Protein AF-A0AAW7L5K2-F1 (afdb_monomer_lite)

Structure (mmCIF, N/CA/C/O backbone):
data_AF-A0AAW7L5K2-F1
#
_entry.id   AF-A0AAW7L5K2-F1
#
loop_
_atom_site.group_PDB
_atom_site.id
_atom_site.type_symbol
_atom_site.label_atom_id
_atom_site.label_alt_id
_atom_site.label_comp_id
_atom_site.label_asym_id
_atom_site.label_entity_id
_atom_site.label_seq_id
_atom_site.pdbx_PDB_ins_code
_atom_site.Cartn_x
_atom_site.Cartn_y
_atom_site.Cartn_z
_atom_site.occupancy
_atom_site.B_iso_or_equiv
_atom_site.auth_seq_id
_atom_site.auth_comp_id
_atom_site.auth_asym_id
_atom_site.auth_atom_id
_atom_site.pdbx_PDB_model_num
ATOM 1 N N . MET A 1 1 ? -71.282 -7.567 56.983 1.00 33.12 1 MET A N 1
ATOM 2 C CA . MET A 1 1 ? -70.570 -8.852 57.091 1.00 33.12 1 MET A CA 1
ATOM 3 C C . MET A 1 1 ? -69.464 -8.834 56.055 1.00 33.12 1 MET A C 1
ATOM 5 O O . MET A 1 1 ? -69.764 -8.754 54.875 1.00 33.12 1 MET A O 1
ATOM 9 N N . GLU A 1 2 ? -68.237 -8.793 56.574 1.00 33.94 2 GLU A N 1
ATOM 10 C CA . GLU A 1 2 ? -66.941 -9.062 55.934 1.00 33.94 2 GLU A CA 1
ATOM 11 C C . GLU A 1 2 ? -66.453 -8.139 54.804 1.00 33.94 2 GLU A C 1
ATOM 13 O O . GLU A 1 2 ? -66.574 -8.416 53.615 1.00 33.94 2 GLU A O 1
ATOM 18 N N . GLU A 1 3 ? -65.756 -7.075 55.227 1.00 38.34 3 GLU A N 1
ATOM 19 C CA . GLU A 1 3 ? -64.634 -6.497 54.485 1.00 38.34 3 GLU A CA 1
ATOM 20 C C . GLU A 1 3 ? -63.611 -7.598 54.170 1.00 38.34 3 GLU A C 1
ATOM 22 O O . GLU A 1 3 ? -62.898 -8.091 55.050 1.00 38.34 3 GLU A O 1
ATOM 27 N N . GLN A 1 4 ? -63.499 -7.970 52.896 1.00 35.69 4 GLN A N 1
ATOM 28 C CA . GLN A 1 4 ? -62.343 -8.712 52.407 1.00 35.69 4 GLN A CA 1
ATOM 29 C C . GLN A 1 4 ? -61.108 -7.807 52.482 1.00 35.69 4 GLN A C 1
ATOM 31 O O . GLN A 1 4 ? -60.795 -7.037 51.576 1.00 35.69 4 GLN A O 1
ATOM 36 N N . SER A 1 5 ? -60.414 -7.912 53.613 1.00 40.47 5 SER A N 1
ATOM 37 C CA . SER A 1 5 ? -59.051 -7.441 53.842 1.00 40.47 5 SER A CA 1
ATOM 38 C C . SER A 1 5 ? -58.168 -7.721 52.620 1.00 40.47 5 SER A C 1
ATOM 40 O O . SER A 1 5 ? -57.864 -8.868 52.284 1.00 40.47 5 SER A O 1
ATOM 42 N N . ASN A 1 6 ? -57.771 -6.647 51.936 1.00 45.56 6 ASN A N 1
ATOM 43 C CA . ASN A 1 6 ? -56.903 -6.667 50.766 1.00 45.56 6 ASN A CA 1
ATOM 44 C C . ASN A 1 6 ? -55.476 -7.057 51.210 1.00 45.56 6 ASN A C 1
ATOM 46 O O . ASN A 1 6 ? -54.642 -6.203 51.517 1.00 45.56 6 ASN A O 1
ATOM 50 N N . LYS A 1 7 ? -55.221 -8.370 51.307 1.00 50.09 7 LYS A N 1
ATOM 51 C CA . LYS A 1 7 ? -54.027 -9.011 51.901 1.00 50.09 7 LYS A CA 1
ATOM 52 C C . LYS A 1 7 ? -52.672 -8.655 51.260 1.00 50.09 7 LYS A C 1
ATOM 54 O O . LYS A 1 7 ? -51.654 -9.144 51.734 1.00 50.09 7 LYS A O 1
ATOM 59 N N . ASN A 1 8 ? -52.625 -7.797 50.239 1.00 64.06 8 ASN A N 1
ATOM 60 C CA . ASN A 1 8 ? -51.424 -7.545 49.437 1.00 64.06 8 ASN A CA 1
ATOM 61 C C . ASN A 1 8 ? -50.894 -6.102 49.455 1.00 64.06 8 ASN A C 1
ATOM 63 O O . ASN A 1 8 ? -50.038 -5.780 48.631 1.00 64.06 8 ASN A O 1
ATOM 67 N N . LYS A 1 9 ? -51.337 -5.222 50.362 1.00 75.88 9 LYS A N 1
ATOM 68 C CA . LYS A 1 9 ? -50.684 -3.909 50.533 1.00 75.88 9 LYS A CA 1
ATOM 69 C C . LYS A 1 9 ? -49.391 -4.050 51.352 1.00 75.88 9 LYS A C 1
ATOM 71 O O . LYS A 1 9 ? -49.456 -4.626 52.439 1.00 75.88 9 LYS A O 1
ATOM 76 N N . PRO A 1 10 ? -48.242 -3.541 50.867 1.00 82.31 10 PRO A N 1
ATOM 77 C CA . PRO A 1 10 ? -47.004 -3.552 51.641 1.00 82.31 10 PRO A CA 1
ATOM 78 C C . PRO A 1 10 ? -47.186 -2.730 52.922 1.00 82.31 10 PRO A C 1
ATOM 80 O O . PRO A 1 10 ? -47.739 -1.622 52.900 1.00 82.31 10 PRO A O 1
ATOM 83 N N . LYS A 1 11 ? -46.763 -3.295 54.053 1.00 83.25 11 LYS A N 1
ATOM 84 C CA . LYS A 1 11 ? -46.997 -2.736 55.391 1.00 83.25 11 LYS A CA 1
ATOM 85 C C . LYS A 1 11 ? -45.809 -1.906 55.864 1.00 83.25 11 LYS A C 1
ATOM 87 O O . LYS A 1 11 ? -46.018 -0.864 56.486 1.00 83.25 11 LYS A O 1
ATOM 92 N N . THR A 1 12 ? -44.591 -2.302 55.500 1.00 89.38 12 THR A N 1
ATOM 93 C CA . THR A 1 12 ? -43.345 -1.614 55.880 1.00 89.38 12 THR A CA 1
ATOM 94 C C . THR A 1 12 ? -42.764 -0.794 54.723 1.00 89.38 12 THR A C 1
ATOM 96 O O . THR A 1 12 ? -43.094 -1.018 53.558 1.00 89.38 12 THR A O 1
ATOM 99 N N . ASN A 1 13 ? -41.906 0.186 55.028 1.00 88.19 13 ASN A N 1
ATOM 100 C CA . ASN A 1 13 ? -41.204 0.960 53.994 1.00 88.19 13 ASN A CA 1
ATOM 101 C C . ASN A 1 13 ? -40.238 0.086 53.183 1.00 88.19 13 ASN A C 1
ATOM 103 O O . ASN A 1 13 ? -40.085 0.270 51.982 1.00 88.19 13 ASN A O 1
ATOM 107 N N . GLU A 1 14 ? -39.674 -0.925 53.822 1.00 89.81 14 GLU A N 1
ATOM 108 C CA . GLU A 1 14 ? -38.756 -1.900 53.249 1.00 89.81 14 GLU A CA 1
ATOM 109 C C . GLU A 1 14 ? -39.475 -2.762 52.214 1.00 89.81 14 GLU A C 1
ATOM 111 O O . GLU A 1 14 ? -38.974 -2.941 51.107 1.00 89.81 14 GLU A O 1
ATOM 116 N N . GLU A 1 15 ? -40.687 -3.226 52.534 1.00 91.44 15 GLU A N 1
ATOM 117 C CA . GLU A 1 15 ? -41.544 -3.944 51.590 1.00 91.44 15 GLU A CA 1
ATOM 118 C C . GLU A 1 15 ? -41.969 -3.058 50.414 1.00 91.44 15 GLU A C 1
ATOM 120 O O . GLU A 1 15 ? -42.000 -3.527 49.276 1.00 91.44 15 GLU A O 1
ATOM 125 N N . ARG A 1 16 ? -42.288 -1.780 50.665 1.00 93.19 16 ARG A N 1
ATOM 126 C CA . ARG A 1 16 ? -42.645 -0.813 49.611 1.00 93.19 16 ARG A CA 1
ATOM 127 C C . ARG A 1 16 ? -41.481 -0.589 48.652 1.00 93.19 16 ARG A C 1
ATOM 129 O O . ARG A 1 16 ? -41.660 -0.734 47.447 1.00 93.19 16 ARG A O 1
ATOM 136 N N . LEU A 1 17 ? -40.297 -0.284 49.184 1.00 92.31 17 LEU A N 1
ATOM 137 C CA . LEU A 1 17 ? -39.081 -0.076 48.401 1.00 92.31 17 LEU A CA 1
ATOM 138 C C . LEU A 1 17 ? -38.718 -1.330 47.604 1.00 92.31 17 LEU A C 1
ATOM 140 O O . LEU A 1 17 ? -38.519 -1.235 46.401 1.00 92.31 17 LEU A O 1
ATOM 144 N N . LEU A 1 18 ? -38.717 -2.515 48.223 1.00 93.75 18 LEU A N 1
ATOM 145 C CA . LEU A 1 18 ? -38.399 -3.763 47.521 1.00 93.75 18 LEU A CA 1
ATOM 146 C C . LEU A 1 18 ? -39.356 -4.037 46.349 1.00 93.75 18 LEU A C 1
ATOM 148 O O . LEU A 1 18 ? -38.925 -4.459 45.274 1.00 93.75 18 LEU A O 1
ATOM 152 N N . ARG A 1 19 ? -40.656 -3.777 46.529 1.00 93.88 19 ARG A N 1
ATOM 153 C CA . ARG A 1 19 ? -41.643 -3.933 45.450 1.00 93.88 19 ARG A CA 1
ATOM 154 C C . ARG A 1 19 ? -41.453 -2.912 44.339 1.00 93.88 19 ARG A C 1
ATOM 156 O O . ARG A 1 19 ? -41.516 -3.294 43.175 1.00 93.88 19 ARG A O 1
ATOM 163 N N . LEU A 1 20 ? -41.194 -1.653 44.686 1.00 95.81 20 LEU A N 1
ATOM 164 C CA . LEU A 1 20 ? -40.882 -0.605 43.714 1.00 95.81 20 LEU A CA 1
ATOM 165 C C . LEU A 1 20 ? -39.664 -0.983 42.861 1.00 95.81 20 LEU A C 1
ATOM 167 O O . LEU A 1 20 ? -39.728 -0.869 41.642 1.00 95.81 20 LEU A O 1
ATOM 171 N N . GLU A 1 21 ? -38.599 -1.500 43.477 1.00 95.31 21 GLU A N 1
ATOM 172 C CA . GLU A 1 21 ? -37.393 -1.972 42.778 1.00 95.31 21 GLU A CA 1
ATOM 173 C C . GLU A 1 21 ? -37.686 -3.139 41.837 1.00 95.31 21 GLU A C 1
ATOM 175 O O . GLU A 1 21 ? -37.259 -3.136 40.684 1.00 95.31 21 GLU A O 1
ATOM 180 N N . THR A 1 22 ? -38.441 -4.126 42.323 1.00 95.00 22 THR A N 1
ATOM 181 C CA . THR A 1 22 ? -38.781 -5.330 41.553 1.00 95.00 22 THR A CA 1
ATOM 182 C C . THR A 1 22 ? -39.596 -4.959 40.317 1.00 95.00 22 THR A C 1
ATOM 184 O O . THR A 1 22 ? -39.225 -5.294 39.193 1.00 95.00 22 THR A O 1
ATOM 187 N N . VAL A 1 23 ? -40.664 -4.180 40.512 1.00 96.25 23 VAL A N 1
ATOM 188 C CA . VAL A 1 23 ? -41.523 -3.715 39.419 1.00 96.25 23 VAL A CA 1
ATOM 189 C C . VAL A 1 23 ? -40.747 -2.815 38.464 1.00 96.25 23 VAL A C 1
ATOM 191 O O . VAL A 1 23 ? -40.898 -2.937 37.250 1.00 96.25 23 VAL A O 1
ATOM 194 N N . PHE A 1 24 ? -39.897 -1.921 38.974 1.00 96.94 24 PHE A N 1
ATOM 195 C CA . PHE A 1 24 ? -39.079 -1.066 38.121 1.00 96.94 24 PHE A CA 1
ATOM 196 C C . PHE A 1 24 ? -38.135 -1.881 37.234 1.00 96.94 24 PHE A C 1
ATOM 198 O O . PHE A 1 24 ? -38.048 -1.598 36.038 1.00 96.94 24 PHE A O 1
ATOM 205 N N . ALA A 1 25 ? -37.475 -2.907 37.775 1.00 94.62 25 ALA A N 1
ATOM 206 C CA . ALA A 1 25 ? -36.604 -3.783 36.999 1.00 94.62 25 ALA A CA 1
ATOM 207 C C . ALA A 1 25 ? -37.378 -4.495 35.876 1.00 94.62 25 ALA A C 1
ATOM 209 O O . ALA A 1 25 ? -36.979 -4.429 34.712 1.00 94.62 25 ALA A O 1
ATOM 210 N N . GLU A 1 26 ? -38.523 -5.101 36.196 1.00 95.12 26 GLU A N 1
ATOM 211 C CA . GLU A 1 26 ? -39.373 -5.793 35.219 1.00 95.12 26 GLU A CA 1
ATOM 212 C C . GLU A 1 26 ? -39.884 -4.847 34.124 1.00 95.12 26 GLU A C 1
ATOM 214 O O . GLU A 1 26 ? -39.733 -5.119 32.929 1.00 95.12 26 GLU A O 1
ATOM 219 N N . GLN A 1 27 ? -40.446 -3.699 34.514 1.00 95.69 27 GLN A N 1
ATOM 220 C CA . GLN A 1 27 ? -40.989 -2.729 33.563 1.00 95.69 27 GLN A CA 1
ATOM 221 C C . GLN A 1 27 ? -39.896 -2.081 32.710 1.00 95.69 27 GLN A C 1
ATOM 223 O O . GLN A 1 27 ? -40.146 -1.777 31.543 1.00 95.69 27 GLN A O 1
ATOM 228 N N . SER A 1 28 ? -38.677 -1.920 33.233 1.00 93.69 28 SER A N 1
ATOM 229 C CA . SER A 1 28 ? -37.536 -1.426 32.453 1.00 93.69 28 SER A CA 1
ATOM 230 C C . SER A 1 28 ? -37.174 -2.386 31.321 1.00 93.69 28 SER A C 1
ATOM 232 O O . SER A 1 28 ? -36.991 -1.948 30.185 1.00 93.69 28 SER A O 1
ATOM 234 N N . VAL A 1 29 ? -37.148 -3.698 31.587 1.00 92.12 29 VAL A N 1
ATOM 235 C CA . VAL A 1 29 ? -36.902 -4.715 30.549 1.00 92.12 29 VAL A CA 1
ATOM 236 C C . VAL A 1 29 ? -38.001 -4.688 29.487 1.00 92.12 29 VAL A C 1
ATOM 238 O O . VAL A 1 29 ? -37.712 -4.668 28.289 1.00 92.12 29 VAL A O 1
ATOM 241 N N . ILE A 1 30 ? -39.268 -4.626 29.905 1.00 92.50 30 ILE A N 1
ATOM 242 C CA . ILE A 1 30 ? -40.405 -4.563 28.977 1.00 92.50 30 ILE A CA 1
ATOM 243 C C . ILE A 1 30 ? -40.339 -3.285 28.128 1.00 92.50 30 ILE A C 1
ATOM 245 O O . ILE A 1 30 ? -40.568 -3.333 26.916 1.00 92.50 30 ILE A O 1
ATOM 249 N N . ALA A 1 31 ? -39.996 -2.145 28.728 1.00 92.12 31 ALA A N 1
ATOM 250 C CA . ALA A 1 31 ? -39.887 -0.871 28.025 1.00 92.12 31 ALA A CA 1
ATOM 251 C C . ALA A 1 31 ? -38.768 -0.883 26.973 1.00 92.12 31 ALA A C 1
ATOM 253 O O . ALA A 1 31 ? -38.975 -0.391 25.861 1.00 92.12 31 ALA A O 1
ATOM 254 N N . ILE A 1 32 ? -37.617 -1.485 27.294 1.00 89.94 32 ILE A N 1
ATOM 255 C CA . ILE A 1 32 ? -36.501 -1.684 26.357 1.00 89.94 32 ILE A CA 1
ATOM 256 C C . ILE A 1 32 ? -36.937 -2.570 25.189 1.00 89.94 32 ILE A C 1
ATOM 258 O O . ILE A 1 32 ? -36.828 -2.151 24.037 1.00 89.94 32 ILE A O 1
ATOM 262 N N . ASN A 1 33 ? -37.514 -3.740 25.470 1.00 89.44 33 ASN A N 1
ATOM 263 C CA . ASN A 1 33 ? -37.909 -4.699 24.434 1.00 89.44 33 ASN A CA 1
ATOM 264 C C . ASN A 1 33 ? -39.023 -4.170 23.520 1.00 89.44 33 ASN A C 1
ATOM 266 O O . ASN A 1 33 ? -39.037 -4.446 22.324 1.00 89.44 33 ASN A O 1
ATOM 270 N N . SER A 1 34 ? -39.955 -3.389 24.068 1.00 89.56 34 SER A N 1
ATOM 271 C CA . SER A 1 34 ? -41.059 -2.788 23.307 1.00 89.56 34 SER A CA 1
ATOM 272 C C . SER A 1 34 ? -40.719 -1.423 22.694 1.00 89.56 34 SER A C 1
ATOM 274 O O . SER A 1 34 ? -41.559 -0.827 22.015 1.00 89.56 34 SER A O 1
ATOM 276 N N . ASN A 1 35 ? -39.514 -0.896 22.947 1.00 88.50 35 ASN A N 1
ATOM 277 C CA . ASN A 1 35 ? -39.089 0.458 22.586 1.00 88.50 35 ASN A CA 1
ATOM 278 C C . ASN A 1 35 ? -40.130 1.547 22.960 1.00 88.50 35 ASN A C 1
ATOM 280 O O . ASN A 1 35 ? -40.355 2.533 22.233 1.00 88.50 35 ASN A O 1
ATOM 284 N N . LYS A 1 36 ? -40.808 1.364 24.101 1.00 90.81 36 LYS A N 1
ATOM 285 C CA . LYS A 1 36 ? -41.918 2.205 24.560 1.00 90.81 36 LYS A CA 1
ATOM 286 C C . LYS A 1 36 ? -41.899 2.351 26.077 1.00 90.81 36 LYS A C 1
ATOM 288 O O . LYS A 1 36 ? -41.919 1.377 26.809 1.00 90.81 36 LYS A O 1
ATOM 293 N N . ILE A 1 37 ? -41.954 3.597 26.541 1.0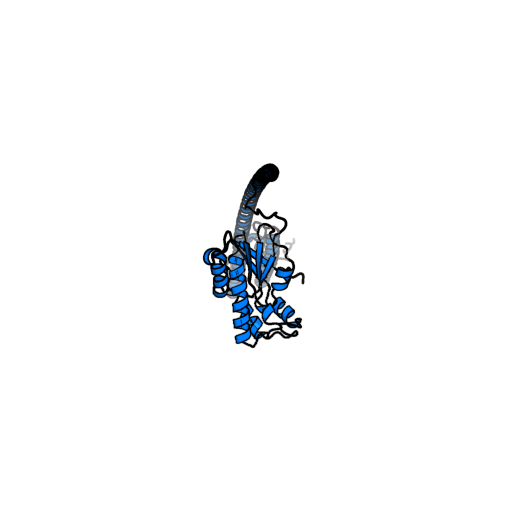0 90.06 37 ILE A N 1
ATOM 294 C CA . ILE A 1 37 ? -41.925 3.907 27.976 1.00 90.06 37 ILE A CA 1
ATOM 295 C C . ILE A 1 37 ? -43.293 4.312 28.530 1.00 90.06 37 ILE A C 1
ATOM 297 O O . ILE A 1 37 ? -43.668 3.954 29.645 1.00 90.06 37 ILE A O 1
ATOM 301 N N . ARG A 1 38 ? -44.082 5.038 27.727 1.00 89.56 38 ARG A N 1
ATOM 302 C CA . ARG A 1 38 ? -45.385 5.564 28.137 1.00 89.56 38 ARG A CA 1
ATOM 303 C C . ARG A 1 38 ? -46.372 4.416 28.343 1.00 89.56 38 ARG A C 1
ATOM 305 O O . ARG A 1 38 ? -46.672 3.690 27.396 1.00 89.56 38 ARG A O 1
ATOM 312 N N . GLY A 1 39 ? -46.898 4.311 29.563 1.00 88.56 39 GLY A N 1
ATOM 313 C CA . GLY A 1 39 ? -47.820 3.247 29.965 1.00 88.56 39 GLY A CA 1
ATOM 314 C C . GLY A 1 39 ? -47.143 1.928 30.348 1.00 88.56 39 GLY A C 1
ATOM 315 O O . GLY A 1 39 ? -47.854 0.951 30.521 1.00 88.56 39 GLY A O 1
ATOM 316 N N . ILE A 1 40 ? -45.806 1.896 30.449 1.00 90.69 40 ILE A N 1
ATOM 317 C CA . ILE A 1 40 ? -45.034 0.695 30.812 1.00 90.69 40 ILE A CA 1
ATOM 318 C C . ILE A 1 40 ? -44.135 1.009 32.015 1.00 90.69 40 ILE A C 1
ATOM 320 O O . ILE A 1 40 ? -44.396 0.555 33.119 1.00 90.69 40 ILE A O 1
ATOM 324 N N . ALA A 1 41 ? -43.141 1.883 31.845 1.00 91.75 41 ALA A N 1
ATOM 325 C CA . ALA A 1 41 ? -42.151 2.194 32.883 1.00 91.75 41 ALA A CA 1
ATOM 326 C C . ALA A 1 41 ? -42.223 3.657 33.357 1.00 91.75 41 ALA A C 1
ATOM 328 O O . ALA A 1 41 ? -41.208 4.303 33.594 1.00 91.75 41 ALA A O 1
ATOM 329 N N . THR A 1 42 ? -43.430 4.224 33.468 1.00 93.31 42 THR A N 1
ATOM 330 C CA . THR A 1 42 ? -43.604 5.551 34.083 1.00 93.31 42 THR A CA 1
ATOM 331 C C . THR A 1 42 ? -43.736 5.423 35.597 1.00 93.31 42 THR A C 1
ATOM 333 O O . THR A 1 42 ? -44.252 4.422 36.086 1.00 93.31 42 THR A O 1
ATOM 336 N N . MET A 1 43 ? -43.344 6.465 36.343 1.00 94.31 43 MET A N 1
ATOM 337 C CA . MET A 1 43 ? -43.415 6.468 37.813 1.00 94.31 43 MET A CA 1
ATOM 338 C C . MET A 1 43 ? -44.791 6.035 38.335 1.00 94.31 43 MET A C 1
ATOM 340 O O . MET A 1 43 ? -44.886 5.185 39.215 1.00 94.31 43 MET A O 1
ATOM 344 N N . LYS A 1 44 ? -45.859 6.564 37.726 1.00 93.06 44 LYS A N 1
ATOM 345 C CA . LYS A 1 44 ? -47.240 6.203 38.056 1.00 93.06 44 LYS A CA 1
ATOM 346 C C . LYS A 1 44 ? -47.514 4.707 37.868 1.00 93.06 44 LYS A C 1
ATOM 348 O O . LYS A 1 44 ? -48.005 4.074 38.786 1.00 93.06 44 LYS A O 1
ATOM 353 N N . VAL A 1 45 ? -47.153 4.141 36.715 1.00 93.56 45 VAL A N 1
ATOM 354 C CA . VAL A 1 45 ? -47.392 2.716 36.422 1.00 93.56 45 VAL A CA 1
ATOM 355 C C . VAL A 1 45 ? -46.592 1.821 37.366 1.00 93.56 45 VAL A C 1
ATOM 357 O O . VAL A 1 45 ? -47.115 0.823 37.850 1.00 93.56 45 VAL A O 1
ATOM 360 N N . ILE A 1 46 ? -45.353 2.202 37.681 1.00 95.50 46 ILE A N 1
ATOM 361 C CA . ILE A 1 46 ? -44.510 1.462 38.624 1.00 95.50 46 ILE A CA 1
ATOM 362 C C . ILE A 1 46 ? -45.122 1.481 40.033 1.00 95.50 46 ILE A C 1
ATOM 364 O O . ILE A 1 46 ? -45.206 0.438 40.676 1.00 95.50 46 ILE A O 1
ATOM 368 N N . CYS A 1 47 ? -45.598 2.639 40.497 1.00 93.69 47 CYS A N 1
ATOM 369 C CA . CYS A 1 47 ? -46.265 2.777 41.795 1.00 93.69 47 CYS A CA 1
ATOM 370 C C . CYS A 1 47 ? -47.589 1.993 41.854 1.00 93.69 47 CYS A C 1
ATOM 372 O O . CYS A 1 47 ? -47.827 1.269 42.822 1.00 93.69 47 CYS A O 1
ATOM 374 N N . ASP A 1 48 ? -48.402 2.067 40.794 1.00 94.00 48 ASP A N 1
ATOM 375 C CA . ASP A 1 48 ? -49.676 1.349 40.678 1.00 94.00 48 ASP A CA 1
ATOM 376 C C . ASP A 1 48 ? -49.458 -0.176 40.742 1.00 94.00 48 ASP A C 1
ATOM 378 O O . ASP A 1 48 ? -50.116 -0.870 41.519 1.00 94.00 48 ASP A O 1
ATOM 382 N N . LEU A 1 49 ? -48.487 -0.702 39.984 1.00 93.44 49 LEU A N 1
ATOM 383 C CA . LEU A 1 49 ? -48.143 -2.131 39.965 1.00 93.44 49 LEU A CA 1
ATOM 384 C C . LEU A 1 49 ? -47.488 -2.604 41.272 1.00 93.44 49 LEU A C 1
ATOM 386 O O . LEU A 1 49 ? -47.749 -3.718 41.726 1.00 93.44 49 LEU A O 1
ATOM 390 N N . ALA A 1 50 ? -46.673 -1.760 41.910 1.00 92.94 50 ALA A N 1
ATOM 391 C CA . ALA A 1 50 ? -46.087 -2.052 43.218 1.00 92.94 50 ALA A CA 1
ATOM 392 C C . ALA A 1 50 ? -47.108 -1.943 44.368 1.00 92.94 50 ALA A C 1
ATOM 394 O O . ALA A 1 50 ? -46.824 -2.389 45.487 1.00 92.94 50 ALA A O 1
ATOM 395 N N . ASN A 1 51 ? -48.296 -1.383 44.096 1.00 93.38 51 ASN A N 1
ATOM 396 C CA . ASN A 1 51 ? -49.328 -1.050 45.076 1.00 93.38 51 ASN A CA 1
ATOM 397 C C . ASN A 1 51 ? -48.784 -0.116 46.179 1.00 93.38 51 ASN A C 1
ATOM 399 O O . ASN A 1 51 ? -49.017 -0.331 47.373 1.00 93.38 51 ASN A O 1
ATOM 403 N N . VAL A 1 52 ? -48.011 0.894 45.765 1.00 92.19 52 VAL A N 1
ATOM 404 C CA . VAL A 1 52 ? -47.404 1.922 46.623 1.00 92.19 52 VAL A CA 1
ATOM 405 C C . VAL A 1 52 ? -47.909 3.292 46.187 1.00 92.19 52 VAL A C 1
ATOM 407 O O . VAL A 1 52 ? -47.928 3.600 45.002 1.00 92.19 52 VAL A O 1
ATOM 410 N N . ASP A 1 53 ? -48.313 4.127 47.142 1.00 90.62 53 ASP A N 1
ATOM 411 C CA . ASP A 1 53 ? -48.766 5.486 46.846 1.00 90.62 53 ASP A CA 1
ATOM 412 C C . ASP A 1 53 ? -47.600 6.354 46.340 1.00 90.62 53 ASP A C 1
ATOM 414 O O . ASP A 1 53 ? -46.513 6.365 46.926 1.00 90.62 53 ASP A O 1
ATOM 418 N N . THR A 1 54 ? -47.825 7.113 45.268 1.00 90.94 54 THR A N 1
ATOM 419 C CA . THR A 1 54 ? -46.815 7.998 44.670 1.00 90.94 54 THR A CA 1
ATOM 420 C C . THR A 1 54 ? -46.266 9.029 45.658 1.00 90.94 54 THR A C 1
ATOM 422 O O . THR A 1 54 ? -45.115 9.442 45.538 1.00 90.94 54 THR A O 1
ATOM 425 N N . ASN A 1 55 ? -47.049 9.413 46.669 1.00 90.56 55 ASN A N 1
ATOM 426 C CA . ASN A 1 55 ? -46.660 10.375 47.696 1.00 90.56 55 ASN A CA 1
ATOM 427 C C . ASN A 1 55 ? -45.435 9.929 48.512 1.00 90.56 55 ASN A C 1
ATOM 429 O O . ASN A 1 55 ? -44.703 10.788 49.002 1.00 90.56 55 ASN A O 1
ATOM 433 N N . TYR A 1 56 ? -45.159 8.621 48.614 1.00 88.75 56 TYR A N 1
ATOM 434 C CA . TYR A 1 56 ? -43.915 8.125 49.218 1.00 88.75 56 TYR A CA 1
ATOM 435 C C . TYR A 1 56 ? -42.693 8.517 48.383 1.00 88.75 56 TYR A C 1
ATOM 437 O O . TYR A 1 56 ? -41.698 9.006 48.911 1.00 88.75 56 TYR A O 1
ATOM 445 N N . VAL A 1 57 ? -42.780 8.329 47.065 1.00 90.12 57 VAL A N 1
ATOM 446 C CA . VAL A 1 57 ? -41.664 8.540 46.135 1.00 90.12 57 VAL A CA 1
ATOM 447 C C . VAL A 1 57 ? -41.422 10.030 45.873 1.00 90.12 57 VAL A C 1
ATOM 449 O O . VAL A 1 57 ? -40.279 10.448 45.717 1.00 90.12 57 VAL A O 1
ATOM 452 N N . TYR A 1 58 ? -42.482 10.842 45.889 1.00 90.06 58 TYR A N 1
ATOM 453 C CA . TYR A 1 58 ? -42.392 12.303 45.769 1.00 90.06 58 TYR A CA 1
ATOM 454 C C . TYR A 1 58 ? -42.092 13.024 47.096 1.00 90.06 58 TYR A C 1
ATOM 456 O O . TYR A 1 58 ? -41.973 14.247 47.111 1.00 90.06 58 TYR A O 1
ATOM 464 N N . GLY A 1 59 ? -41.939 12.291 48.206 1.00 87.00 59 GLY A N 1
ATOM 465 C CA . GLY A 1 59 ? -41.558 12.867 49.501 1.00 87.00 59 GLY A CA 1
ATOM 466 C C . GLY A 1 59 ? -42.663 13.675 50.189 1.00 87.00 59 GLY A C 1
ATOM 467 O O . GLY A 1 59 ? -42.370 14.543 51.003 1.00 87.00 59 GLY A O 1
ATOM 468 N N . HIS A 1 60 ? -43.930 13.405 49.873 1.00 89.12 60 HIS A N 1
ATOM 469 C CA . HIS A 1 60 ? -45.087 14.029 50.525 1.00 89.12 60 HIS A CA 1
ATOM 470 C C . HIS A 1 60 ? -45.504 13.317 51.823 1.00 89.12 60 HIS A C 1
ATOM 472 O O . HIS A 1 60 ? -46.364 13.817 52.543 1.00 89.12 60 HIS A O 1
ATOM 478 N N . ILE A 1 61 ? -44.911 12.157 52.123 1.00 86.44 61 ILE A N 1
ATOM 479 C CA . ILE A 1 61 ? -45.149 11.397 53.355 1.00 86.44 61 ILE A CA 1
ATOM 480 C C . ILE A 1 61 ? -43.918 11.498 54.253 1.00 86.44 61 ILE A C 1
ATOM 482 O O . ILE A 1 61 ? -42.813 11.141 53.839 1.00 86.44 61 ILE A O 1
ATOM 486 N N . GLU A 1 62 ? -44.119 11.935 55.496 1.00 83.62 62 GLU A N 1
ATOM 487 C CA . GLU A 1 62 ? -43.059 11.983 56.503 1.00 83.62 62 GLU A CA 1
ATOM 488 C C . GLU A 1 62 ? -42.515 10.578 56.790 1.00 83.62 62 GLU A C 1
ATOM 490 O O . GLU A 1 62 ? -43.246 9.657 57.159 1.00 83.62 62 GLU A O 1
ATOM 495 N N . CYS A 1 63 ? -41.208 10.413 56.600 1.00 84.50 63 CYS A N 1
ATOM 496 C CA . CYS A 1 63 ? -40.469 9.182 56.853 1.00 84.50 63 CYS A CA 1
ATOM 497 C C . CYS A 1 63 ? -39.141 9.523 57.548 1.00 84.50 63 CYS A C 1
ATOM 499 O O . CYS A 1 63 ? -38.649 10.646 57.399 1.00 84.50 63 CYS A O 1
ATOM 501 N N . PRO A 1 64 ? -38.518 8.561 58.252 1.00 90.31 64 PRO A N 1
ATOM 502 C CA . PRO A 1 64 ? -37.148 8.706 58.734 1.00 90.31 64 PRO A CA 1
ATOM 503 C C . PRO A 1 64 ? -36.182 9.150 57.613 1.00 90.31 64 PRO A C 1
ATOM 505 O O . PRO A 1 64 ? -36.366 8.732 56.462 1.00 90.31 64 PRO A O 1
ATOM 508 N N . PRO A 1 65 ? -35.165 9.987 57.905 1.00 89.06 65 PRO A N 1
ATOM 509 C CA . PRO A 1 65 ? -34.297 10.579 56.879 1.00 89.06 65 PRO A CA 1
ATOM 510 C C . PRO A 1 65 ? -33.593 9.563 55.968 1.00 89.06 65 PRO A C 1
ATOM 512 O O . PRO A 1 65 ? -33.421 9.809 54.774 1.00 89.06 65 PRO A O 1
ATOM 515 N N . ASP A 1 66 ? -33.215 8.410 56.513 1.00 90.56 66 ASP A N 1
ATOM 516 C CA . ASP A 1 66 ? -32.588 7.297 55.796 1.00 90.56 66 ASP A CA 1
ATOM 517 C C . ASP A 1 66 ? -33.550 6.639 54.792 1.00 90.56 66 ASP A C 1
ATOM 519 O O . ASP A 1 66 ? -33.182 6.362 53.649 1.00 90.56 66 ASP A O 1
ATOM 523 N N . ILE A 1 67 ? -34.812 6.458 55.182 1.00 89.50 67 ILE A N 1
ATOM 524 C CA . ILE A 1 67 ? -35.865 5.912 54.322 1.00 89.50 67 ILE A CA 1
ATOM 525 C C . ILE A 1 67 ? -36.262 6.913 53.234 1.00 89.50 67 ILE A C 1
ATOM 527 O O . ILE A 1 67 ? -36.393 6.541 52.065 1.00 89.50 67 ILE A O 1
ATOM 531 N N . ALA A 1 68 ? -36.401 8.192 53.589 1.00 89.19 68 ALA A N 1
ATOM 532 C CA . ALA A 1 68 ? -36.688 9.259 52.633 1.00 89.19 68 ALA A CA 1
ATOM 533 C C . ALA A 1 68 ? -35.588 9.369 51.560 1.00 89.19 68 ALA A C 1
ATOM 535 O O . ALA A 1 68 ? -35.886 9.495 50.370 1.00 89.19 68 ALA A O 1
ATOM 536 N N . ALA A 1 69 ? -34.316 9.233 51.954 1.00 91.50 69 ALA A N 1
ATOM 537 C CA . ALA A 1 69 ? -33.190 9.208 51.022 1.00 91.50 69 ALA A CA 1
ATOM 538 C C . ALA A 1 69 ? -33.271 8.032 50.031 1.00 91.50 69 ALA A C 1
ATOM 540 O O . ALA A 1 69 ? -32.958 8.199 48.851 1.00 91.50 69 ALA A O 1
ATOM 541 N N . ARG A 1 70 ? -33.742 6.858 50.472 1.00 93.81 70 ARG A N 1
ATOM 542 C CA . ARG A 1 70 ? -33.916 5.681 49.602 1.00 93.81 70 ARG A CA 1
ATOM 543 C C . ARG A 1 70 ? -35.051 5.857 48.595 1.00 93.81 70 ARG A C 1
ATOM 545 O O . ARG A 1 70 ? -34.858 5.536 47.425 1.00 93.81 70 ARG A O 1
ATOM 552 N N . TYR A 1 71 ? -36.189 6.423 49.000 1.00 94.50 71 TYR A N 1
ATOM 553 C CA . TYR A 1 71 ? -37.266 6.762 48.059 1.00 94.50 71 TYR A CA 1
ATOM 554 C C . TYR A 1 71 ? -36.829 7.811 47.036 1.00 94.50 71 TYR A C 1
ATOM 556 O O . TYR A 1 71 ? -37.119 7.662 45.850 1.00 94.50 71 TYR A O 1
ATOM 564 N N . LYS A 1 72 ? -36.066 8.822 47.467 1.00 92.69 72 LYS A N 1
ATOM 565 C CA . LYS A 1 72 ? -35.482 9.816 46.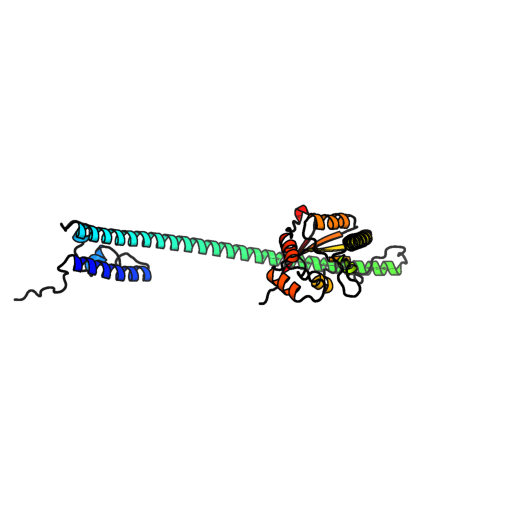562 1.00 92.69 72 LYS A CA 1
ATOM 566 C C . LYS A 1 72 ? -34.504 9.180 45.569 1.00 92.69 72 LYS A C 1
ATOM 568 O O . LYS A 1 72 ? -34.604 9.415 44.373 1.00 92.69 72 LYS A O 1
ATOM 573 N N . SER A 1 73 ? -33.614 8.306 46.036 1.00 93.88 73 SER A N 1
ATOM 574 C CA . SER A 1 73 ? -32.691 7.575 45.159 1.00 93.88 73 SER A CA 1
ATOM 575 C C . SER A 1 73 ? -33.421 6.692 44.138 1.00 93.88 73 SER A C 1
ATOM 577 O O . SER A 1 73 ? -32.992 6.570 42.989 1.00 93.88 73 SER A O 1
ATOM 579 N N . PHE A 1 74 ? -34.540 6.078 44.529 1.00 95.81 74 PHE A N 1
ATOM 580 C CA . PHE A 1 74 ? -35.408 5.360 43.601 1.00 95.81 74 PHE A CA 1
ATOM 581 C C . PHE A 1 74 ? -36.055 6.301 42.575 1.00 95.81 74 PHE A C 1
ATOM 583 O O . PHE A 1 74 ? -35.982 6.030 41.377 1.00 95.81 74 PHE A O 1
ATOM 590 N N . HIS A 1 75 ? -36.627 7.420 43.029 1.00 95.00 75 HIS A N 1
ATOM 591 C CA . HIS A 1 75 ? -37.201 8.444 42.158 1.00 95.00 75 HIS A CA 1
ATOM 592 C C . HIS A 1 75 ? -36.210 8.881 41.074 1.00 95.00 75 HIS A C 1
ATOM 594 O O . HIS A 1 75 ? -36.525 8.824 39.883 1.00 95.00 75 HIS A O 1
ATOM 600 N N . ASP A 1 76 ? -35.003 9.257 41.492 1.00 94.62 76 ASP A N 1
ATOM 601 C CA . ASP A 1 76 ? -33.971 9.788 40.607 1.00 94.62 76 ASP A CA 1
ATOM 602 C C . ASP A 1 76 ? -33.550 8.747 39.562 1.00 94.62 76 ASP A C 1
ATOM 604 O O . ASP A 1 76 ? -33.469 9.067 38.379 1.00 94.62 76 ASP A O 1
ATOM 608 N N . ARG A 1 77 ? -33.431 7.465 39.936 1.00 95.44 77 ARG A N 1
ATOM 609 C CA . ARG A 1 77 ? -33.141 6.389 38.969 1.00 95.44 77 ARG A CA 1
ATOM 610 C C . ARG A 1 77 ? -34.234 6.189 37.925 1.00 95.44 77 ARG A C 1
ATOM 612 O O . ARG A 1 77 ? -33.920 5.952 36.760 1.00 95.44 77 ARG A O 1
ATOM 619 N N . VAL A 1 78 ? -35.506 6.269 38.313 1.00 93.81 78 VAL A N 1
ATOM 620 C CA . VAL A 1 78 ? -36.619 6.159 37.354 1.00 93.81 78 VAL A CA 1
ATOM 621 C C . VAL A 1 78 ? -36.621 7.359 36.403 1.00 93.81 78 VAL A C 1
ATOM 623 O O . VAL A 1 78 ? -36.865 7.203 35.205 1.00 93.81 78 VAL A O 1
ATOM 626 N N . VAL A 1 79 ? -36.327 8.560 36.909 1.00 93.81 79 VAL A N 1
ATOM 627 C CA . VAL A 1 79 ? -36.195 9.768 36.083 1.00 93.81 79 VAL A CA 1
ATOM 628 C C . VAL A 1 79 ? -35.022 9.642 35.111 1.00 93.81 79 VAL A C 1
ATOM 630 O O . VAL A 1 79 ? -35.220 9.849 33.911 1.00 93.81 79 VAL A O 1
ATOM 633 N N . ASP A 1 80 ? -33.849 9.233 35.589 1.00 94.69 80 ASP A N 1
ATOM 634 C CA . ASP A 1 80 ? -32.651 9.033 34.771 1.00 94.69 80 ASP A CA 1
ATOM 635 C C . ASP A 1 80 ? -32.880 7.978 33.688 1.00 94.69 80 ASP A C 1
ATOM 637 O O . ASP A 1 80 ? -32.536 8.190 32.522 1.00 94.69 80 ASP A O 1
ATOM 641 N N . PHE A 1 81 ? -33.518 6.856 34.032 1.00 93.81 81 PHE A N 1
ATOM 642 C CA . PHE A 1 81 ? -33.906 5.840 33.056 1.00 93.81 81 PHE A CA 1
ATOM 643 C C . PHE A 1 81 ? -34.797 6.434 31.962 1.00 93.81 81 PHE A C 1
ATOM 645 O O . PHE A 1 81 ? -34.518 6.259 30.773 1.00 93.81 81 PHE A O 1
ATOM 652 N N . ASN A 1 82 ? -35.826 7.197 32.342 1.00 91.69 82 ASN A N 1
ATOM 653 C CA . ASN A 1 82 ? -36.746 7.806 31.387 1.00 91.69 82 ASN A CA 1
ATOM 654 C C . ASN A 1 82 ? -36.046 8.800 30.451 1.00 91.69 82 ASN A C 1
ATOM 656 O O . ASN A 1 82 ? -36.292 8.790 29.241 1.00 91.69 82 ASN A O 1
ATOM 660 N N . GLN A 1 83 ? -35.158 9.639 30.988 1.00 92.56 83 GLN A N 1
ATOM 661 C CA . GLN A 1 83 ? -34.387 10.604 30.201 1.00 92.56 83 GLN A CA 1
ATOM 662 C C . GLN A 1 83 ? -33.426 9.903 29.232 1.00 92.56 83 GLN A C 1
ATOM 664 O O . GLN A 1 83 ? -33.407 10.218 28.036 1.00 92.56 83 GLN A O 1
ATOM 669 N N . ASN A 1 84 ? -32.684 8.906 29.720 1.00 91.81 84 ASN A N 1
ATOM 670 C CA . ASN A 1 84 ? -31.747 8.126 28.913 1.00 91.81 84 ASN A CA 1
ATOM 671 C C . ASN A 1 84 ? -32.459 7.364 27.793 1.00 91.81 84 ASN A C 1
ATOM 673 O O . ASN A 1 84 ? -31.993 7.359 26.653 1.00 91.81 84 ASN A O 1
ATOM 677 N N . PHE A 1 85 ? -33.624 6.784 28.077 1.00 92.00 85 PHE A N 1
ATOM 678 C CA . PHE A 1 85 ? -34.431 6.076 27.090 1.00 92.00 85 PHE A CA 1
ATOM 679 C C . PHE A 1 85 ? -34.857 6.985 25.928 1.00 92.00 85 PHE A C 1
ATOM 681 O O . PHE A 1 85 ? -34.692 6.635 24.757 1.00 92.00 85 PHE A O 1
ATOM 688 N N . VAL A 1 86 ? -35.378 8.177 26.237 1.00 88.31 86 VAL A N 1
ATOM 689 C CA . VAL A 1 86 ? -35.815 9.151 25.223 1.00 88.31 86 VAL A CA 1
ATOM 690 C C . VAL A 1 86 ? -34.628 9.659 24.402 1.00 88.31 86 VAL A C 1
ATOM 692 O O . VAL A 1 86 ? -34.716 9.723 23.173 1.00 88.31 86 VAL A O 1
ATOM 695 N N . SER A 1 87 ? -33.508 9.971 25.061 1.00 88.88 87 SER A N 1
ATOM 696 C CA . SER A 1 87 ? -32.274 10.415 24.403 1.00 88.88 87 SER A CA 1
ATOM 697 C C . SER A 1 87 ? -31.732 9.355 23.440 1.00 88.88 87 SER A C 1
ATOM 699 O O . SER A 1 87 ? -31.475 9.647 22.270 1.00 88.88 87 SER A O 1
ATOM 701 N N . ASN A 1 88 ? -31.648 8.098 23.882 1.00 86.62 88 ASN A N 1
ATOM 702 C CA . ASN A 1 88 ? -31.168 6.990 23.056 1.00 86.62 88 ASN A CA 1
ATOM 703 C C . ASN A 1 88 ? -32.093 6.719 21.866 1.00 86.62 88 ASN A C 1
ATOM 705 O O . ASN A 1 88 ? -31.612 6.532 20.750 1.00 86.62 88 ASN A O 1
ATOM 709 N N . LYS A 1 89 ? -33.416 6.777 22.065 1.00 86.19 89 LYS A N 1
ATOM 710 C CA . LYS A 1 89 ? -34.392 6.623 20.978 1.00 86.19 89 LYS A CA 1
ATOM 711 C C . LYS A 1 89 ? -34.253 7.714 19.913 1.00 86.19 89 LYS A C 1
ATOM 713 O O . LYS A 1 89 ? -34.338 7.422 18.722 1.00 86.19 89 LYS A O 1
ATOM 718 N N . LYS A 1 90 ? -34.012 8.963 20.326 1.00 85.50 90 LYS A N 1
ATOM 719 C CA . LYS A 1 90 ? -33.766 10.079 19.403 1.00 85.50 90 LYS A CA 1
ATOM 720 C C . LYS A 1 90 ? -32.480 9.861 18.597 1.00 85.50 90 LYS A C 1
ATOM 722 O O . LYS A 1 90 ? -32.530 9.932 17.373 1.00 85.50 90 LYS A O 1
ATOM 727 N N . LYS A 1 91 ? -31.377 9.499 19.264 1.00 84.62 91 LYS A N 1
ATOM 728 C CA . LYS A 1 91 ? -30.088 9.199 18.613 1.00 84.62 91 LYS A CA 1
ATOM 729 C C . LYS A 1 91 ? -30.190 8.055 17.602 1.00 84.62 91 LYS A C 1
ATOM 731 O O . LYS A 1 91 ? -29.659 8.164 16.503 1.00 84.62 91 LYS A O 1
ATOM 736 N N . LEU A 1 92 ? -30.894 6.976 17.951 1.00 82.06 92 LEU A N 1
ATOM 737 C CA . LEU A 1 92 ? -31.133 5.838 17.055 1.00 82.06 92 LEU A CA 1
ATOM 738 C C . LEU A 1 92 ? -31.882 6.257 15.785 1.00 82.06 92 LEU A C 1
ATOM 740 O O . LEU A 1 92 ? -31.491 5.869 14.687 1.00 82.06 92 LEU A O 1
ATOM 744 N N . ASN A 1 93 ? -32.921 7.084 15.922 1.00 80.88 93 ASN A N 1
ATOM 745 C CA . ASN A 1 93 ? -33.672 7.591 14.775 1.00 80.88 93 ASN A CA 1
ATOM 746 C C . ASN A 1 93 ? -32.828 8.528 13.896 1.00 80.88 93 ASN A C 1
ATOM 748 O O . ASN A 1 93 ? -32.860 8.406 12.675 1.00 80.88 93 ASN A O 1
ATOM 752 N N . GLU A 1 94 ? -32.056 9.436 14.497 1.00 81.75 94 GLU A N 1
ATOM 753 C CA . GLU A 1 94 ? -31.147 10.331 13.764 1.00 81.75 94 GLU A CA 1
ATOM 754 C C . GLU A 1 94 ? -30.078 9.542 12.996 1.00 81.75 94 GLU A C 1
ATOM 756 O O . GLU A 1 94 ? -29.824 9.815 11.822 1.00 81.75 94 GLU A O 1
ATOM 761 N N . HIS A 1 95 ? -29.506 8.511 13.624 1.00 80.56 95 HIS A N 1
ATOM 762 C CA . HIS A 1 95 ? -28.549 7.618 12.980 1.00 80.56 95 HIS A CA 1
ATOM 763 C C . HIS A 1 95 ? -29.183 6.849 11.813 1.00 80.56 95 HIS A C 1
ATOM 765 O O . HIS A 1 95 ? -28.601 6.784 10.735 1.00 80.56 95 HIS A O 1
ATOM 771 N N . ALA A 1 96 ? -30.393 6.309 11.989 1.00 80.88 96 ALA A N 1
ATOM 772 C CA . ALA A 1 96 ? -31.099 5.595 10.927 1.00 80.88 96 ALA A CA 1
ATOM 773 C C . ALA A 1 96 ? -31.382 6.492 9.708 1.00 80.88 96 ALA A C 1
ATOM 775 O O . ALA A 1 96 ? -31.161 6.073 8.573 1.00 80.88 96 ALA A O 1
ATOM 776 N N . VAL A 1 97 ? -31.813 7.740 9.926 1.00 82.25 97 VAL A N 1
ATOM 777 C CA . VAL A 1 97 ? -32.031 8.715 8.841 1.00 82.25 97 VAL A CA 1
ATOM 778 C C . VAL A 1 97 ? -30.719 9.045 8.123 1.00 82.25 97 VAL A C 1
ATOM 780 O O . VAL A 1 97 ? -30.684 9.066 6.892 1.00 82.25 97 VAL A O 1
ATOM 783 N N . SER A 1 98 ? -29.634 9.246 8.876 1.00 89.12 98 SER A N 1
ATOM 784 C CA . SER A 1 98 ? -28.299 9.513 8.326 1.00 89.12 98 SER A CA 1
ATOM 785 C C . SER A 1 98 ? -27.787 8.363 7.450 1.00 89.12 98 SER A C 1
ATOM 787 O O . SER A 1 98 ? -27.330 8.591 6.330 1.00 89.12 98 SER A O 1
ATOM 789 N N . GLU A 1 99 ? -27.929 7.115 7.900 1.00 85.19 99 GLU A N 1
ATOM 790 C CA . GLU A 1 99 ? -27.501 5.936 7.137 1.00 85.19 99 GLU A CA 1
ATOM 791 C C . GLU A 1 99 ? -28.316 5.740 5.853 1.00 85.19 99 GLU A C 1
ATOM 793 O O . GLU A 1 99 ? -27.744 5.464 4.798 1.00 85.19 99 GLU A O 1
ATOM 798 N N . ILE A 1 100 ? -29.634 5.967 5.891 1.00 89.50 100 ILE A N 1
ATOM 799 C CA . ILE A 1 100 ? -30.481 5.929 4.686 1.00 89.50 100 ILE A CA 1
ATOM 800 C C . ILE A 1 100 ? -30.019 6.979 3.665 1.00 89.50 100 ILE A C 1
ATOM 802 O O . ILE A 1 100 ? -29.969 6.705 2.463 1.00 89.50 100 ILE A O 1
ATOM 806 N N . GLN A 1 101 ? -29.650 8.175 4.127 1.00 90.00 101 GLN A N 1
ATOM 807 C CA . GLN A 1 101 ? -29.158 9.236 3.254 1.00 90.00 101 GLN A CA 1
ATOM 808 C C . GLN A 1 101 ? -27.806 8.879 2.621 1.00 90.00 101 GLN A C 1
ATOM 810 O O . GLN A 1 101 ? -27.646 9.048 1.410 1.00 90.00 101 GLN A O 1
ATOM 815 N N . LYS A 1 102 ? -26.862 8.333 3.401 1.00 88.00 102 LYS A N 1
ATOM 816 C CA . LYS A 1 102 ? -25.575 7.838 2.880 1.00 88.00 102 LYS A CA 1
ATOM 817 C C . LYS A 1 102 ? -25.772 6.717 1.864 1.00 88.00 102 LYS A C 1
ATOM 819 O O . LYS A 1 102 ? -25.140 6.729 0.810 1.00 88.00 102 LYS A O 1
ATOM 824 N N . TYR A 1 103 ? -26.677 5.780 2.147 1.00 90.75 103 TYR A N 1
ATOM 825 C CA . TYR A 1 103 ? -26.995 4.691 1.230 1.00 90.75 103 TYR A CA 1
ATOM 826 C C . TYR A 1 103 ? -27.526 5.225 -0.104 1.00 90.75 103 TYR A C 1
ATOM 828 O O . TYR A 1 103 ? -27.034 4.839 -1.162 1.00 90.75 103 TYR A O 1
ATOM 836 N N . LYS A 1 104 ? -28.462 6.181 -0.067 1.00 92.88 104 LYS A N 1
ATOM 837 C CA . LYS A 1 104 ? -28.994 6.817 -1.279 1.00 92.88 104 LYS A CA 1
ATOM 838 C C . LYS A 1 104 ? -27.899 7.517 -2.094 1.00 92.88 104 LYS A C 1
ATOM 840 O O . LYS A 1 104 ? -27.820 7.311 -3.299 1.00 92.88 104 LYS A O 1
ATOM 845 N N . GLN A 1 105 ? -27.017 8.272 -1.435 1.00 91.88 105 GLN A N 1
ATOM 846 C CA . GLN A 1 105 ? -25.875 8.915 -2.097 1.00 91.88 105 GLN A CA 1
ATOM 847 C C . GLN A 1 105 ? -24.929 7.896 -2.746 1.00 91.88 105 GLN A C 1
ATOM 849 O O . GLN A 1 105 ? -24.473 8.110 -3.867 1.00 91.88 105 GLN A O 1
ATOM 854 N N . SER A 1 106 ? -24.659 6.773 -2.075 1.00 89.25 106 SER A N 1
ATOM 855 C CA . SER A 1 106 ? -23.821 5.702 -2.623 1.00 89.25 106 SER A CA 1
ATOM 856 C C . SER A 1 106 ? -24.456 5.042 -3.851 1.00 89.25 106 SER A C 1
ATOM 858 O O . SER A 1 106 ? -23.759 4.755 -4.824 1.00 89.25 106 SER A O 1
ATOM 860 N N . VAL A 1 107 ? -25.779 4.846 -3.852 1.00 93.88 107 VAL A N 1
ATOM 861 C CA . VAL A 1 107 ? -26.511 4.330 -5.020 1.00 93.88 107 VAL A CA 1
ATOM 862 C C . VAL A 1 107 ? -26.386 5.281 -6.213 1.00 93.88 107 VAL A C 1
ATOM 864 O O . VAL A 1 107 ? -26.063 4.827 -7.313 1.00 93.88 107 VAL A O 1
ATOM 867 N N . ASP A 1 108 ? -26.569 6.586 -6.001 1.00 92.00 108 ASP A N 1
ATOM 868 C CA . ASP A 1 108 ? -26.444 7.592 -7.062 1.00 92.00 108 ASP A CA 1
ATOM 869 C C . ASP A 1 108 ? -25.012 7.637 -7.633 1.00 92.00 108 ASP A C 1
ATOM 871 O O . ASP A 1 108 ? -24.820 7.646 -8.852 1.00 92.00 108 ASP A O 1
ATOM 875 N N . GLN A 1 109 ? -23.996 7.575 -6.764 1.00 92.00 109 GLN A N 1
ATOM 876 C CA . GLN A 1 109 ? -22.587 7.493 -7.170 1.00 92.00 109 GLN A CA 1
ATOM 877 C C . GLN A 1 109 ? -22.288 6.226 -7.978 1.00 92.00 109 GLN A C 1
ATOM 879 O O . GLN A 1 109 ? -21.650 6.301 -9.027 1.00 92.00 109 GLN A O 1
ATOM 884 N N . ASN A 1 110 ? -22.778 5.067 -7.537 1.00 92.38 110 ASN A N 1
ATOM 885 C CA . ASN A 1 110 ? -22.595 3.807 -8.259 1.00 92.38 110 ASN A CA 1
ATOM 886 C C . ASN A 1 110 ? -23.249 3.844 -9.643 1.00 92.38 110 ASN A C 1
ATOM 888 O O . ASN A 1 110 ? -22.682 3.331 -10.609 1.00 92.38 110 ASN A O 1
ATOM 892 N N . HIS A 1 111 ? -24.419 4.474 -9.762 1.00 94.88 111 HIS A N 1
ATOM 893 C CA . HIS A 1 111 ? -25.076 4.652 -11.051 1.00 94.88 111 HIS A CA 1
ATOM 894 C C . HIS A 1 111 ? -24.253 5.546 -11.992 1.00 94.88 111 HIS A C 1
ATOM 896 O O . HIS A 1 111 ? -24.150 5.245 -13.182 1.00 94.88 111 HIS A O 1
ATOM 902 N N . GLN A 1 112 ? -23.624 6.604 -11.469 1.00 94.00 112 GLN A N 1
ATOM 903 C CA . GLN A 1 112 ? -22.723 7.452 -12.253 1.00 94.00 112 GLN A CA 1
ATOM 904 C C . GLN A 1 112 ? -21.471 6.687 -12.707 1.00 94.00 112 GLN A C 1
ATOM 906 O O . GLN A 1 112 ? -21.160 6.681 -13.894 1.00 94.00 112 GLN A O 1
ATOM 911 N N . LEU A 1 113 ? -20.817 5.955 -11.800 1.00 93.44 113 LEU A N 1
ATOM 912 C CA . LEU A 1 113 ? -19.641 5.141 -12.128 1.00 93.44 113 LEU A CA 1
ATOM 913 C C . LEU A 1 113 ? -19.940 4.082 -13.197 1.00 93.44 113 LEU A C 1
ATOM 915 O O . LEU A 1 113 ? -19.086 3.773 -14.028 1.00 93.44 113 LEU A O 1
ATOM 919 N N . LEU A 1 114 ? -21.153 3.522 -13.203 1.00 94.38 114 LEU A N 1
ATOM 920 C CA . LEU A 1 114 ? -21.566 2.558 -14.221 1.00 94.38 114 LEU A CA 1
ATOM 921 C C . LEU A 1 114 ? -21.683 3.200 -15.614 1.00 94.38 114 LEU A C 1
ATOM 923 O O . LEU A 1 114 ? -21.298 2.575 -16.608 1.00 94.38 114 LEU A O 1
ATOM 927 N N . LYS A 1 115 ? -22.173 4.445 -15.692 1.00 94.56 115 LYS A N 1
ATOM 928 C CA . LYS A 1 115 ? -22.192 5.217 -16.944 1.00 94.56 115 LYS A CA 1
ATOM 929 C C . LYS A 1 115 ? -20.773 5.496 -17.425 1.00 94.56 115 LYS A C 1
ATOM 931 O O . LYS A 1 115 ? -20.442 5.121 -18.546 1.00 94.56 115 LYS A O 1
ATOM 936 N N . ASP A 1 116 ? -19.918 6.013 -16.546 1.00 93.38 116 ASP A N 1
ATOM 937 C CA . ASP A 1 116 ? -18.528 6.340 -16.877 1.00 93.38 116 ASP A CA 1
ATOM 938 C C . ASP A 1 116 ? -17.757 5.097 -17.355 1.00 93.38 116 ASP A C 1
ATOM 940 O O . ASP A 1 116 ? -17.020 5.147 -18.340 1.00 93.38 116 ASP A O 1
ATOM 944 N N . LYS A 1 117 ? -17.975 3.940 -16.713 1.00 94.12 117 LYS A N 1
ATOM 945 C CA . LYS A 1 117 ?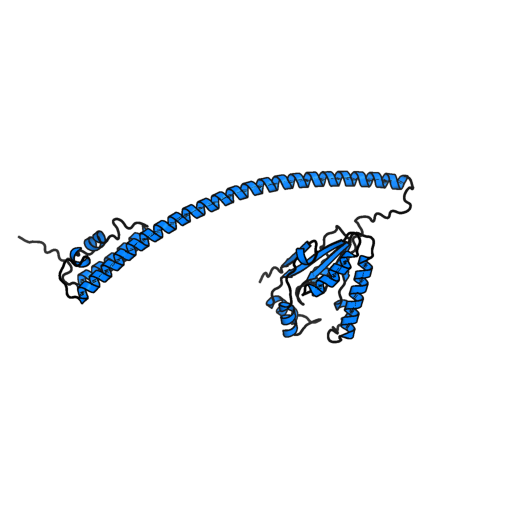 -17.408 2.654 -17.146 1.00 94.12 117 LYS A CA 1
ATOM 946 C C . LYS A 1 117 ? -17.831 2.297 -18.571 1.00 94.12 117 LYS A C 1
ATOM 948 O O . LYS A 1 117 ? -16.997 1.844 -19.354 1.00 94.12 117 LYS A O 1
ATOM 953 N N . THR A 1 118 ? -19.109 2.475 -18.893 1.00 95.50 118 THR A N 1
ATOM 954 C CA . THR A 1 118 ? -19.654 2.162 -20.221 1.00 95.50 118 THR A CA 1
ATOM 955 C C . THR A 1 118 ? -19.052 3.086 -21.282 1.00 95.50 118 THR A C 1
ATOM 957 O O . THR A 1 118 ? -18.613 2.620 -22.335 1.00 95.50 118 THR A O 1
ATOM 960 N N . ASP A 1 119 ? -18.936 4.379 -20.976 1.00 95.06 119 ASP A N 1
ATOM 961 C CA . ASP A 1 119 ? -18.337 5.369 -21.872 1.00 95.06 119 ASP A CA 1
ATOM 962 C C . ASP A 1 119 ? -16.844 5.102 -22.105 1.00 95.06 119 ASP A C 1
ATOM 964 O O . ASP A 1 119 ? -16.373 5.131 -23.246 1.00 95.06 119 ASP A O 1
ATOM 968 N N . LEU A 1 120 ? -16.094 4.770 -21.051 1.00 94.12 120 LEU A N 1
ATOM 969 C CA . LEU A 1 120 ? -14.679 4.408 -21.156 1.00 94.12 120 LEU A CA 1
ATOM 970 C C . LEU A 1 120 ? -14.471 3.126 -21.966 1.00 94.12 120 LEU A C 1
ATOM 972 O O . LEU A 1 120 ? -13.545 3.057 -22.774 1.00 94.12 120 LEU A O 1
ATOM 976 N N . GLN A 1 121 ? -15.340 2.124 -21.809 1.00 94.44 121 GLN A N 1
ATOM 977 C CA . GLN A 1 121 ? -15.303 0.916 -22.637 1.00 94.44 121 GLN A CA 1
ATOM 978 C C . GLN A 1 121 ? -15.537 1.242 -24.116 1.00 94.44 121 GLN A C 1
ATOM 980 O O . GLN A 1 121 ? -14.802 0.752 -24.974 1.00 94.44 121 GLN A O 1
ATOM 985 N N . ALA A 1 122 ? -16.492 2.124 -24.424 1.00 95.12 122 ALA A N 1
ATOM 986 C CA . ALA A 1 122 ? -16.727 2.571 -25.793 1.00 95.12 122 ALA A CA 1
ATOM 987 C C . ALA A 1 122 ? -15.525 3.343 -26.369 1.00 95.12 122 ALA A C 1
ATOM 989 O O . ALA A 1 122 ? -15.172 3.159 -27.536 1.00 95.12 122 ALA A O 1
ATOM 990 N N . GLN A 1 123 ? -14.863 4.188 -25.571 1.00 93.19 123 GLN A N 1
ATOM 991 C CA . GLN A 1 123 ? -13.641 4.885 -25.989 1.00 93.19 123 GLN A CA 1
ATOM 992 C C . GLN A 1 123 ? -12.476 3.919 -26.230 1.00 93.19 123 GLN A C 1
ATOM 994 O O . GLN A 1 123 ? -11.733 4.082 -27.201 1.00 93.19 123 GLN A O 1
ATOM 999 N N . LEU A 1 124 ? -12.334 2.899 -25.382 1.00 93.62 124 LEU A N 1
ATOM 1000 C CA . LEU A 1 124 ? -11.303 1.878 -25.521 1.00 93.62 124 LEU A CA 1
ATOM 1001 C C . LEU A 1 124 ? -11.460 1.103 -26.833 1.00 93.62 124 LEU A C 1
ATOM 1003 O O . LEU A 1 124 ? -10.474 0.934 -27.548 1.00 93.62 124 LEU A O 1
ATOM 1007 N N . GLU A 1 125 ? -12.680 0.689 -27.184 1.00 93.56 125 GLU A N 1
ATOM 1008 C CA . GLU A 1 125 ? -12.931 -0.002 -28.455 1.00 93.56 125 GLU A CA 1
ATOM 1009 C C . GLU A 1 125 ? -12.648 0.896 -29.665 1.00 93.56 125 GLU A C 1
ATOM 1011 O O . GLU A 1 125 ? -11.928 0.490 -30.576 1.00 93.56 125 GLU A O 1
ATOM 1016 N N . ARG A 1 126 ? -13.061 2.172 -29.631 1.00 94.44 126 ARG A N 1
ATOM 1017 C CA . ARG A 1 126 ? -12.694 3.133 -30.693 1.00 94.44 126 ARG A CA 1
ATOM 1018 C C . ARG A 1 126 ? -11.177 3.283 -30.845 1.00 94.44 126 ARG A C 1
ATOM 1020 O O . ARG A 1 126 ? -10.678 3.445 -31.959 1.00 94.44 126 ARG A O 1
ATOM 1027 N N . SER A 1 127 ? -10.440 3.256 -29.735 1.00 89.50 127 SER A N 1
ATOM 1028 C CA . SER A 1 127 ? -8.978 3.333 -29.748 1.00 89.50 127 SER A CA 1
ATOM 1029 C C . SER A 1 127 ? -8.352 2.068 -30.341 1.00 89.50 127 SER A C 1
ATOM 1031 O O . SER A 1 127 ? -7.468 2.169 -31.193 1.00 89.50 127 SER A O 1
ATOM 1033 N N . LYS A 1 128 ? -8.849 0.879 -29.974 1.00 91.56 128 LYS A N 1
ATOM 1034 C CA . LYS A 1 128 ? -8.409 -0.400 -30.555 1.00 91.56 128 LYS A CA 1
ATOM 1035 C C . LYS A 1 128 ? -8.630 -0.445 -32.064 1.00 91.56 128 LYS A C 1
ATOM 1037 O O . LYS A 1 128 ? -7.698 -0.778 -32.795 1.00 91.56 128 LYS A O 1
ATOM 1042 N N . ASP A 1 129 ? -9.804 -0.029 -32.535 1.00 93.81 129 ASP A N 1
ATOM 1043 C CA . ASP A 1 129 ? -10.110 0.047 -33.967 1.00 93.81 129 ASP A CA 1
ATOM 1044 C C . ASP A 1 129 ? -9.140 0.975 -34.705 1.00 93.81 129 ASP A C 1
ATOM 1046 O O . ASP A 1 129 ? -8.666 0.667 -35.802 1.00 93.81 129 ASP A O 1
ATOM 1050 N N . LYS A 1 130 ? -8.801 2.118 -34.095 1.00 93.38 130 LYS A N 1
ATOM 1051 C CA . LYS A 1 130 ? -7.825 3.057 -34.655 1.00 93.38 130 LYS A CA 1
ATOM 1052 C C . LYS A 1 130 ? -6.424 2.448 -34.717 1.00 93.38 130 LYS A C 1
ATOM 1054 O O . LYS A 1 130 ? -5.748 2.604 -35.731 1.00 93.38 130 LYS A O 1
ATOM 1059 N N . VAL A 1 131 ? -5.998 1.744 -33.669 1.00 90.31 131 VAL A N 1
ATOM 1060 C CA . VAL A 1 131 ? -4.702 1.048 -33.640 1.00 90.31 131 VAL A CA 1
ATOM 1061 C C . VAL A 1 131 ? -4.640 -0.033 -34.715 1.00 90.31 131 VAL A C 1
ATOM 1063 O O . VAL A 1 131 ? -3.649 -0.096 -35.436 1.00 90.31 131 VAL A O 1
ATOM 1066 N N . LEU A 1 132 ? -5.698 -0.831 -34.884 1.00 91.06 132 LEU A N 1
ATOM 1067 C CA . LEU A 1 132 ? -5.767 -1.860 -35.926 1.00 91.06 132 LEU A CA 1
ATOM 1068 C C . LEU A 1 132 ? -5.654 -1.261 -37.332 1.00 91.06 132 LEU A C 1
ATOM 1070 O O . LEU A 1 132 ? -4.877 -1.759 -38.147 1.00 91.06 132 LEU A O 1
ATOM 1074 N N . LYS A 1 133 ? -6.363 -0.158 -37.606 1.00 92.56 133 LYS A N 1
ATOM 1075 C CA . LYS A 1 133 ? -6.263 0.555 -38.891 1.00 92.56 133 LYS A CA 1
ATOM 1076 C C . LYS A 1 133 ? -4.848 1.068 -39.154 1.00 92.56 133 LYS A C 1
ATOM 1078 O O . LYS A 1 133 ? -4.311 0.832 -40.231 1.00 92.56 133 LYS A O 1
ATOM 1083 N N . LEU A 1 134 ? -4.226 1.705 -38.162 1.00 90.44 134 LEU A N 1
ATOM 1084 C CA . LEU A 1 134 ? -2.856 2.214 -38.281 1.00 90.44 134 LEU A CA 1
ATOM 1085 C C . LEU A 1 134 ? -1.824 1.089 -38.426 1.00 90.44 134 LEU A C 1
ATOM 1087 O O . LEU A 1 134 ? -0.839 1.254 -39.140 1.00 90.44 134 LEU A O 1
ATOM 1091 N N . MET A 1 135 ? -2.032 -0.060 -37.775 1.00 87.00 135 MET A N 1
ATOM 1092 C CA . MET A 1 135 ? -1.180 -1.235 -37.967 1.00 87.00 135 MET A CA 1
ATOM 1093 C C . MET A 1 135 ? -1.284 -1.768 -39.396 1.00 87.00 135 MET A C 1
ATOM 1095 O O . MET A 1 135 ? -0.250 -2.005 -40.014 1.00 87.00 135 MET A O 1
ATOM 1099 N N . ALA A 1 136 ? -2.498 -1.900 -39.937 1.00 87.44 136 ALA A N 1
ATOM 1100 C CA . ALA A 1 136 ? -2.701 -2.337 -41.317 1.00 87.44 136 ALA A CA 1
ATOM 1101 C C . ALA A 1 136 ? -2.055 -1.369 -42.325 1.00 87.44 136 ALA A C 1
ATOM 1103 O O . ALA A 1 136 ? -1.350 -1.804 -43.236 1.00 87.44 136 ALA A O 1
ATOM 1104 N N . GLU A 1 137 ? -2.224 -0.060 -42.122 1.00 88.31 137 GLU A N 1
ATOM 1105 C CA . GLU A 1 137 ? -1.587 0.980 -42.938 1.00 88.31 137 GLU A CA 1
ATOM 1106 C C . GLU A 1 137 ? -0.056 0.911 -42.849 1.00 88.31 137 GLU A C 1
ATOM 1108 O O . GLU A 1 137 ? 0.630 0.927 -43.871 1.00 88.31 137 GLU A O 1
ATOM 1113 N N . LYS A 1 138 ? 0.495 0.741 -41.641 1.00 84.69 138 LYS A N 1
ATOM 1114 C CA . LYS A 1 138 ? 1.936 0.559 -41.431 1.00 84.69 138 LYS A CA 1
ATOM 1115 C C . LYS A 1 138 ? 2.464 -0.669 -42.172 1.00 84.69 138 LYS A C 1
ATOM 1117 O O . LYS A 1 138 ? 3.501 -0.568 -42.820 1.00 84.69 138 LYS A O 1
ATOM 1122 N N . THR A 1 139 ? 1.777 -1.809 -42.090 1.00 84.69 139 THR A N 1
ATOM 1123 C CA . THR A 1 139 ? 2.172 -3.035 -42.800 1.00 84.69 139 THR A CA 1
ATOM 1124 C C . THR A 1 139 ? 2.147 -2.832 -44.313 1.00 84.69 139 THR A C 1
ATOM 1126 O O . THR A 1 139 ? 3.078 -3.252 -44.997 1.00 84.69 139 THR A O 1
ATOM 1129 N N . HIS A 1 140 ? 1.134 -2.137 -44.834 1.00 83.38 140 HIS A N 1
ATOM 1130 C CA . HIS A 1 140 ? 1.045 -1.822 -46.257 1.00 83.38 140 HIS A CA 1
ATOM 1131 C C . HIS A 1 140 ? 2.191 -0.910 -46.725 1.00 83.38 140 HIS A C 1
ATOM 1133 O O . HIS A 1 140 ? 2.863 -1.217 -47.707 1.00 83.38 140 HIS A O 1
ATOM 1139 N N . LEU A 1 141 ? 2.483 0.162 -45.980 1.00 80.25 141 LEU A N 1
ATOM 1140 C CA . LEU A 1 141 ? 3.598 1.067 -46.278 1.00 80.25 141 LEU A CA 1
ATOM 1141 C C . LEU A 1 141 ? 4.961 0.371 -46.177 1.00 80.25 141 LEU A C 1
ATOM 1143 O O . LEU A 1 141 ? 5.851 0.649 -46.978 1.00 80.25 141 LEU A O 1
ATOM 1147 N N . GLN A 1 142 ? 5.132 -0.547 -45.222 1.00 79.62 142 GLN A N 1
ATOM 1148 C CA . GLN A 1 142 ? 6.344 -1.359 -45.110 1.00 79.62 142 GLN A CA 1
ATOM 1149 C C . GLN A 1 142 ? 6.524 -2.275 -46.321 1.00 79.62 142 GLN A C 1
ATOM 1151 O O . GLN A 1 142 ? 7.628 -2.315 -46.853 1.00 79.62 142 GLN A O 1
ATOM 1156 N N . ALA A 1 143 ? 5.459 -2.939 -46.785 1.00 76.56 143 ALA A N 1
ATOM 1157 C CA . ALA A 1 143 ? 5.498 -3.780 -47.982 1.00 76.56 143 ALA A CA 1
ATOM 1158 C C . ALA A 1 143 ? 5.922 -2.977 -49.228 1.00 76.56 143 ALA A C 1
ATOM 1160 O O . ALA A 1 143 ? 6.851 -3.385 -49.929 1.00 76.56 143 ALA A O 1
ATOM 1161 N N . ILE A 1 144 ? 5.337 -1.788 -49.428 1.00 75.56 144 ILE A N 1
ATOM 1162 C CA . ILE A 1 144 ? 5.690 -0.871 -50.527 1.00 75.56 144 ILE A CA 1
ATOM 1163 C C . ILE A 1 144 ? 7.154 -0.410 -50.422 1.00 75.56 144 ILE A C 1
ATOM 1165 O O . ILE A 1 144 ? 7.862 -0.351 -51.428 1.00 75.56 144 ILE A O 1
ATOM 1169 N N . ALA A 1 145 ? 7.639 -0.104 -49.214 1.00 65.62 145 ALA A N 1
ATOM 1170 C CA . ALA A 1 145 ? 9.029 0.301 -48.990 1.00 65.62 145 ALA A CA 1
ATOM 1171 C C . ALA A 1 145 ? 10.040 -0.827 -49.287 1.00 65.62 145 ALA A C 1
ATOM 1173 O O . ALA A 1 145 ? 11.120 -0.554 -49.815 1.00 65.62 145 ALA A O 1
ATOM 1174 N N . THR A 1 146 ? 9.692 -2.089 -49.004 1.00 62.41 146 THR A N 1
ATOM 1175 C CA . THR A 1 146 ? 10.500 -3.260 -49.398 1.00 62.41 146 THR A CA 1
ATOM 1176 C C . THR A 1 146 ? 10.514 -3.504 -50.906 1.00 62.41 146 THR A C 1
ATOM 1178 O O . THR A 1 146 ? 11.555 -3.885 -51.432 1.00 62.41 146 THR A O 1
ATOM 1181 N N . GLU A 1 147 ? 9.411 -3.258 -51.621 1.00 61.00 147 GLU A N 1
ATOM 1182 C CA . GLU A 1 147 ? 9.347 -3.428 -53.085 1.00 61.00 147 GLU A CA 1
ATOM 1183 C C . GLU A 1 147 ? 10.106 -2.335 -53.857 1.00 61.00 147 GLU A C 1
ATOM 1185 O O . GLU A 1 147 ? 10.565 -2.565 -54.973 1.00 61.00 147 GLU A O 1
ATOM 1190 N N . SER A 1 148 ? 10.286 -1.152 -53.265 1.00 55.34 148 SER A N 1
ATOM 1191 C CA . SER A 1 148 ? 10.890 0.010 -53.934 1.00 55.34 148 SER A CA 1
ATOM 1192 C C . SER A 1 148 ? 12.403 0.174 -53.711 1.00 55.34 148 SER A C 1
ATOM 1194 O O . SER A 1 148 ? 12.976 1.152 -54.184 1.00 55.34 148 SER A O 1
ATOM 1196 N N . ASN A 1 149 ? 13.088 -0.769 -53.044 1.00 52.56 149 ASN A N 1
ATOM 1197 C CA . ASN A 1 149 ? 14.524 -0.666 -52.706 1.00 52.56 149 ASN A CA 1
ATOM 1198 C C . ASN A 1 149 ? 14.901 0.650 -51.979 1.00 52.56 149 ASN A C 1
ATOM 1200 O O . ASN A 1 149 ? 16.058 1.069 -51.983 1.00 52.56 149 ASN A O 1
ATOM 1204 N N . ILE A 1 150 ? 13.943 1.299 -51.304 1.00 54.31 150 ILE A N 1
ATOM 1205 C CA . ILE A 1 150 ? 14.181 2.490 -50.475 1.00 54.31 150 ILE A CA 1
ATOM 1206 C C . ILE A 1 150 ? 14.299 2.055 -49.013 1.00 54.31 150 ILE A C 1
ATOM 1208 O O . ILE A 1 150 ? 13.523 2.471 -48.159 1.00 54.31 150 ILE A O 1
ATOM 1212 N N . ILE A 1 151 ? 15.265 1.192 -48.697 1.00 46.12 151 ILE A N 1
ATOM 1213 C CA . ILE A 1 151 ? 15.703 0.998 -47.307 1.00 46.12 151 ILE A CA 1
ATOM 1214 C C . ILE A 1 151 ? 17.230 0.911 -47.278 1.00 46.12 151 ILE A C 1
ATOM 1216 O O . ILE A 1 151 ? 17.823 -0.113 -46.951 1.00 46.12 151 ILE A O 1
ATOM 1220 N N . SER A 1 152 ? 17.870 2.040 -47.573 1.00 48.91 152 SER A N 1
ATOM 1221 C CA . SER A 1 152 ? 19.083 2.401 -46.845 1.00 48.91 152 SER A CA 1
ATOM 1222 C C . SER A 1 152 ? 18.640 3.055 -45.533 1.00 48.91 152 SER A C 1
ATOM 1224 O O . SER A 1 152 ? 17.995 4.099 -45.529 1.00 48.91 152 SER A O 1
ATOM 1226 N N . GLU A 1 153 ? 18.967 2.398 -44.421 1.00 47.72 153 GLU A N 1
ATOM 1227 C CA . GLU A 1 153 ? 19.031 2.969 -43.068 1.00 47.72 153 GLU A CA 1
ATOM 1228 C C . GLU A 1 153 ? 17.733 3.414 -42.365 1.00 47.72 153 GLU A C 1
ATOM 1230 O O . GLU A 1 153 ? 17.670 4.526 -41.854 1.00 47.72 153 GLU A O 1
ATOM 1235 N N . ARG A 1 154 ? 16.748 2.530 -42.153 1.00 45.44 154 ARG A N 1
ATOM 1236 C CA . ARG A 1 154 ? 15.960 2.553 -40.894 1.00 45.44 154 ARG A CA 1
ATOM 1237 C C . ARG A 1 154 ? 15.581 1.139 -40.474 1.00 45.44 154 ARG A C 1
ATOM 1239 O O . ARG A 1 154 ? 14.519 0.637 -40.825 1.00 45.44 154 ARG A O 1
ATOM 1246 N N . ASN A 1 155 ? 16.442 0.522 -39.665 1.00 42.50 155 ASN A N 1
ATOM 1247 C CA . ASN A 1 155 ? 16.112 -0.665 -38.876 1.00 42.50 155 ASN A CA 1
ATOM 1248 C C . ASN A 1 155 ? 15.019 -0.310 -37.850 1.00 42.50 155 ASN A C 1
ATOM 1250 O O . ASN A 1 155 ? 15.301 -0.046 -36.682 1.00 42.50 155 ASN A O 1
ATOM 1254 N N . LEU A 1 156 ? 13.761 -0.272 -38.287 1.00 46.78 156 LEU A N 1
ATOM 1255 C CA . LEU A 1 156 ? 12.607 -0.386 -37.403 1.00 46.78 156 LEU A CA 1
ATOM 1256 C C . LEU A 1 156 ? 12.549 -1.844 -36.953 1.00 46.78 156 LEU A C 1
ATOM 1258 O O . LEU A 1 156 ? 11.976 -2.690 -37.635 1.00 46.78 156 LEU A O 1
ATOM 1262 N N . ALA A 1 157 ? 13.207 -2.129 -35.828 1.00 44.91 157 ALA A N 1
ATOM 1263 C CA . ALA A 1 157 ? 13.152 -3.432 -35.188 1.00 44.91 157 ALA A CA 1
ATOM 1264 C C . ALA A 1 157 ? 11.685 -3.859 -35.011 1.00 44.91 157 ALA A C 1
ATOM 1266 O O . ALA A 1 157 ? 10.849 -3.109 -34.500 1.00 44.91 157 ALA A O 1
ATOM 1267 N N . SER A 1 158 ? 11.384 -5.063 -35.488 1.00 43.91 158 SER A N 1
ATOM 1268 C CA . SER A 1 158 ? 10.130 -5.763 -35.236 1.00 43.91 158 SER A CA 1
ATOM 1269 C C . SER A 1 158 ? 9.886 -5.877 -33.723 1.00 43.91 158 SER A C 1
ATOM 1271 O O . SER A 1 158 ? 10.819 -6.072 -32.946 1.00 43.91 158 SER A O 1
ATOM 1273 N N . ILE A 1 159 ? 8.616 -5.808 -33.306 1.00 51.12 159 ILE A N 1
ATOM 1274 C CA . ILE A 1 159 ? 8.128 -5.992 -31.919 1.00 51.12 159 ILE A CA 1
ATOM 1275 C C . ILE A 1 159 ? 8.540 -7.366 -31.322 1.00 51.12 159 ILE A C 1
ATOM 1277 O O . ILE A 1 159 ? 8.374 -7.609 -30.129 1.00 51.12 159 ILE A O 1
ATOM 1281 N N . SER A 1 160 ? 9.133 -8.257 -32.123 1.00 52.66 160 SER A N 1
ATOM 1282 C CA . SER A 1 160 ? 9.634 -9.573 -31.719 1.00 52.66 160 SER A CA 1
ATOM 1283 C C . SER A 1 160 ? 10.885 -9.569 -30.824 1.00 52.66 160 SER A C 1
ATOM 1285 O O . SER A 1 160 ? 11.115 -10.575 -30.159 1.00 52.66 160 SER A O 1
ATOM 1287 N N . ASP A 1 161 ? 11.648 -8.471 -30.727 1.00 64.19 161 ASP A N 1
ATOM 1288 C CA . ASP A 1 161 ? 12.969 -8.486 -30.061 1.00 64.19 161 ASP A CA 1
ATOM 1289 C C . ASP A 1 161 ? 13.039 -7.629 -28.782 1.00 64.19 161 ASP A C 1
ATOM 1291 O O . ASP A 1 161 ? 14.035 -6.951 -28.504 1.00 64.19 161 ASP A O 1
ATOM 1295 N N . ILE A 1 162 ? 11.988 -7.641 -27.956 1.00 78.38 162 ILE A N 1
ATOM 1296 C CA . ILE A 1 162 ? 12.032 -6.969 -26.648 1.00 78.38 162 ILE A CA 1
ATOM 1297 C C . ILE A 1 162 ? 13.016 -7.693 -25.726 1.00 78.38 162 ILE A C 1
ATOM 1299 O O . ILE A 1 162 ? 12.751 -8.760 -25.175 1.00 78.38 162 ILE A O 1
ATOM 1303 N N . THR A 1 163 ? 14.181 -7.077 -25.540 1.00 88.38 163 THR A N 1
ATOM 1304 C CA . THR A 1 163 ? 15.218 -7.580 -24.634 1.00 88.38 163 THR A CA 1
ATOM 1305 C C . THR A 1 163 ? 14.887 -7.247 -23.184 1.00 88.38 163 THR A C 1
ATOM 1307 O O . THR A 1 163 ? 14.628 -6.084 -22.874 1.00 88.38 163 THR A O 1
ATOM 1310 N N . ILE A 1 164 ? 15.009 -8.233 -22.294 1.00 91.94 164 ILE A N 1
ATOM 1311 C CA . ILE A 1 164 ? 14.943 -8.047 -20.839 1.00 91.94 164 ILE A CA 1
ATOM 1312 C C . ILE A 1 164 ? 16.344 -8.260 -20.263 1.00 91.94 164 ILE A C 1
ATOM 1314 O O . ILE A 1 164 ? 16.878 -9.370 -20.325 1.00 91.94 164 ILE A O 1
ATOM 1318 N N . THR A 1 165 ? 16.934 -7.212 -19.692 1.00 94.56 165 THR A N 1
ATOM 1319 C CA . THR A 1 165 ? 18.252 -7.259 -19.043 1.00 94.56 165 THR A CA 1
ATOM 1320 C C . THR A 1 165 ? 18.098 -7.055 -17.539 1.00 94.56 165 THR A C 1
ATOM 1322 O O . THR A 1 165 ? 17.451 -6.104 -17.118 1.00 94.56 165 THR A O 1
ATOM 1325 N N . ILE A 1 166 ? 18.691 -7.935 -16.727 1.00 95.38 166 ILE A N 1
ATOM 1326 C CA . ILE A 1 166 ? 18.712 -7.811 -15.262 1.00 95.38 166 ILE A CA 1
ATOM 1327 C C . ILE A 1 166 ? 20.115 -7.384 -14.843 1.00 95.38 166 ILE A C 1
ATOM 1329 O O . ILE A 1 166 ? 21.079 -8.087 -15.130 1.00 95.38 166 ILE A O 1
ATOM 1333 N N . ILE A 1 167 ? 20.211 -6.264 -14.137 1.00 95.06 167 ILE A N 1
ATOM 1334 C CA . ILE A 1 167 ? 21.427 -5.778 -13.495 1.00 95.06 167 ILE A CA 1
ATOM 1335 C C . ILE A 1 167 ? 21.297 -6.038 -12.001 1.00 95.06 167 ILE A C 1
ATOM 1337 O O . ILE A 1 167 ? 20.389 -5.519 -11.356 1.00 95.06 167 ILE A O 1
ATOM 1341 N N . SER A 1 168 ? 22.220 -6.816 -11.443 1.00 93.06 168 SER A N 1
ATOM 1342 C CA . SER A 1 168 ? 22.280 -7.073 -10.005 1.00 93.06 168 SER A CA 1
ATOM 1343 C C . SER A 1 168 ? 23.723 -6.964 -9.514 1.00 93.06 168 SER A C 1
ATOM 1345 O O . SER A 1 168 ? 24.545 -7.795 -9.910 1.00 93.06 168 SER A O 1
ATOM 1347 N N . PRO A 1 169 ? 24.060 -5.993 -8.643 1.00 88.38 169 PRO A N 1
ATOM 1348 C CA . PRO A 1 169 ? 25.381 -5.932 -8.016 1.00 88.38 169 PRO A CA 1
ATOM 1349 C C . PRO A 1 169 ? 25.730 -7.235 -7.280 1.00 88.38 169 PRO A C 1
ATOM 1351 O O . PRO A 1 169 ? 26.863 -7.707 -7.350 1.00 88.38 169 PRO A O 1
ATOM 1354 N N . ASP A 1 170 ? 24.739 -7.876 -6.654 1.00 84.69 170 ASP A N 1
ATOM 1355 C CA . ASP A 1 170 ? 24.911 -9.121 -5.897 1.00 84.69 170 ASP A CA 1
ATOM 1356 C C . ASP A 1 170 ? 25.334 -10.313 -6.768 1.00 84.69 170 ASP A C 1
ATOM 1358 O O . ASP A 1 170 ? 25.855 -11.293 -6.233 1.00 84.69 170 ASP A O 1
ATOM 1362 N N . SER A 1 171 ? 25.121 -10.256 -8.090 1.00 80.69 171 SER A N 1
ATOM 1363 C CA . SER A 1 171 ? 25.609 -11.287 -9.021 1.00 80.69 171 SER A CA 1
ATOM 1364 C C . SER A 1 171 ? 27.138 -11.331 -9.102 1.00 80.69 171 SER A C 1
ATOM 1366 O O . SER A 1 171 ? 27.706 -12.384 -9.367 1.00 80.69 171 SER A O 1
ATOM 1368 N N . LEU A 1 172 ? 27.804 -10.211 -8.806 1.00 75.56 172 LEU A N 1
ATOM 1369 C CA . LEU A 1 172 ? 29.263 -10.065 -8.820 1.00 75.56 172 LEU A CA 1
ATOM 1370 C C . LEU A 1 172 ? 29.898 -10.309 -7.441 1.00 75.56 172 LEU A C 1
ATOM 1372 O O . LEU A 1 172 ? 31.114 -10.217 -7.291 1.00 75.56 172 LEU A O 1
ATOM 1376 N N . LEU A 1 173 ? 29.079 -10.583 -6.422 1.00 76.94 173 LEU A N 1
ATOM 1377 C CA . LEU A 1 173 ? 29.508 -10.839 -5.042 1.00 76.94 173 LEU A CA 1
ATOM 1378 C C . LEU A 1 173 ? 29.448 -12.321 -4.664 1.00 76.94 173 LEU A C 1
ATOM 1380 O O . LEU A 1 173 ? 29.739 -12.686 -3.524 1.00 76.94 173 LEU A O 1
ATOM 1384 N N . GLU A 1 174 ? 29.083 -13.174 -5.612 1.00 70.19 174 GLU A N 1
ATOM 1385 C CA . GLU A 1 174 ? 28.985 -14.616 -5.448 1.00 70.19 174 GLU A CA 1
ATOM 1386 C C . GLU A 1 174 ? 30.127 -15.290 -6.219 1.00 70.19 174 GLU A C 1
ATOM 1388 O O . GLU A 1 174 ? 30.181 -15.226 -7.443 1.00 70.19 174 GLU A O 1
ATOM 1393 N N . HIS A 1 175 ? 31.059 -15.912 -5.494 1.00 64.38 175 HIS A N 1
ATOM 1394 C CA . HIS A 1 175 ? 32.170 -16.681 -6.063 1.00 64.38 175 HIS A CA 1
ATOM 1395 C C . HIS A 1 175 ? 32.227 -18.051 -5.381 1.00 64.38 175 HIS A C 1
ATOM 1397 O O . HIS A 1 175 ? 32.185 -18.131 -4.154 1.00 64.38 175 HIS A O 1
ATOM 1403 N N . ASP A 1 176 ? 32.282 -19.125 -6.174 1.00 57.62 176 ASP A N 1
ATOM 1404 C CA . ASP A 1 176 ? 32.352 -20.520 -5.706 1.00 57.62 176 ASP A CA 1
ATOM 1405 C C . ASP A 1 176 ? 31.253 -20.899 -4.693 1.00 57.62 176 ASP A C 1
ATOM 1407 O O . ASP A 1 176 ? 31.488 -21.590 -3.701 1.00 57.62 176 ASP A O 1
ATOM 1411 N N . GLY A 1 177 ? 30.034 -20.389 -4.908 1.00 58.59 177 GLY A N 1
ATOM 1412 C CA . GLY A 1 177 ? 28.884 -20.624 -4.025 1.00 58.59 177 GLY A CA 1
ATOM 1413 C C . GLY A 1 177 ? 28.950 -19.893 -2.677 1.00 58.59 177 GLY A C 1
ATOM 1414 O O . GLY A 1 177 ? 28.072 -20.087 -1.835 1.00 58.59 177 GLY A O 1
ATOM 1415 N N . LYS A 1 178 ? 29.957 -19.035 -2.458 1.00 61.94 178 LYS A N 1
ATOM 1416 C CA . LYS A 1 178 ? 30.095 -18.197 -1.261 1.00 61.94 178 LYS A CA 1
ATOM 1417 C C . LYS A 1 178 ? 29.794 -16.738 -1.583 1.00 61.94 178 LYS A C 1
ATOM 1419 O O . LYS A 1 178 ? 30.295 -16.164 -2.550 1.00 61.94 178 LYS A O 1
ATOM 1424 N N . TYR A 1 179 ? 28.969 -16.127 -0.738 1.00 70.94 179 TYR A N 1
ATOM 1425 C CA . TYR A 1 179 ? 28.596 -14.724 -0.855 1.00 70.94 179 TYR A CA 1
ATOM 1426 C C . TYR A 1 179 ? 29.581 -13.842 -0.082 1.00 70.94 179 TYR A C 1
ATOM 1428 O O . TYR A 1 179 ? 29.562 -13.797 1.147 1.00 70.94 179 TYR A O 1
ATOM 1436 N N . ASN A 1 180 ? 30.444 -13.125 -0.799 1.00 69.56 180 ASN A N 1
ATOM 1437 C CA . ASN A 1 180 ? 31.541 -12.343 -0.229 1.00 69.56 180 ASN A CA 1
ATOM 1438 C C . ASN A 1 180 ? 31.117 -10.912 0.128 1.00 69.56 180 ASN A C 1
ATOM 1440 O O . ASN A 1 180 ? 31.776 -9.938 -0.238 1.00 69.56 180 ASN A O 1
ATOM 1444 N N . PHE A 1 181 ? 30.019 -10.768 0.873 1.00 70.12 181 PHE A N 1
ATOM 1445 C CA . PHE A 1 181 ? 29.493 -9.447 1.221 1.00 70.12 181 PHE A CA 1
ATOM 1446 C C . PHE A 1 181 ? 30.433 -8.641 2.117 1.00 70.12 181 PHE A C 1
ATOM 1448 O O . PHE A 1 181 ? 30.476 -7.423 2.012 1.00 70.12 181 PHE A O 1
ATOM 1455 N N . HIS A 1 182 ? 31.212 -9.283 2.989 1.00 71.81 182 HIS A N 1
ATOM 1456 C CA . HIS A 1 182 ? 32.042 -8.582 3.975 1.00 71.81 182 HIS A CA 1
ATOM 1457 C C . HIS A 1 182 ? 33.217 -7.800 3.355 1.00 71.81 182 HIS A C 1
ATOM 1459 O O . HIS A 1 182 ? 33.737 -6.877 3.979 1.00 71.81 182 HIS A O 1
ATOM 1465 N N . ASN A 1 183 ? 33.603 -8.091 2.108 1.00 80.31 183 ASN A N 1
ATOM 1466 C CA . ASN A 1 183 ? 34.692 -7.395 1.429 1.00 80.31 183 ASN A CA 1
ATOM 1467 C C . ASN A 1 183 ? 34.210 -6.070 0.807 1.00 80.31 183 ASN A C 1
ATOM 1469 O O . ASN A 1 183 ? 33.613 -6.063 -0.269 1.00 80.31 183 ASN A O 1
ATOM 1473 N N . SER A 1 184 ? 34.516 -4.940 1.457 1.00 82.12 184 SER A N 1
ATOM 1474 C CA . SER A 1 184 ? 34.106 -3.610 0.972 1.00 82.12 184 SER A CA 1
ATOM 1475 C C . SER A 1 184 ? 34.593 -3.309 -0.442 1.00 82.12 184 SER A C 1
ATOM 1477 O O . SER A 1 184 ? 33.798 -2.888 -1.272 1.00 82.12 184 SER A O 1
ATOM 1479 N N . LYS A 1 185 ? 35.857 -3.617 -0.762 1.00 85.19 185 LYS A N 1
ATOM 1480 C CA . LYS A 1 185 ? 36.411 -3.372 -2.104 1.00 85.19 185 LYS A CA 1
ATOM 1481 C C . LYS A 1 185 ? 35.671 -4.171 -3.180 1.00 85.19 185 LYS A C 1
ATOM 1483 O O . LYS A 1 185 ? 35.469 -3.673 -4.284 1.00 85.19 185 LYS A O 1
ATOM 1488 N N . ALA A 1 186 ? 35.262 -5.402 -2.864 1.00 84.56 186 ALA A N 1
ATOM 1489 C CA . ALA A 1 186 ? 34.468 -6.222 -3.775 1.00 84.56 186 ALA A CA 1
ATOM 1490 C C . ALA A 1 186 ? 33.062 -5.639 -3.980 1.00 84.56 186 ALA A C 1
ATOM 1492 O O . ALA A 1 186 ? 32.609 -5.569 -5.120 1.00 84.56 186 ALA A O 1
ATOM 1493 N N . ARG A 1 187 ? 32.409 -5.154 -2.911 1.00 86.25 187 ARG A N 1
ATOM 1494 C CA . ARG A 1 187 ? 31.121 -4.443 -3.007 1.00 86.25 187 ARG A CA 1
ATOM 1495 C C . ARG A 1 187 ? 31.233 -3.201 -3.879 1.00 86.25 187 ARG A C 1
ATOM 1497 O O . ARG A 1 187 ? 30.468 -3.070 -4.827 1.00 86.25 187 ARG A O 1
ATOM 1504 N N . ASP A 1 188 ? 32.206 -2.340 -3.612 1.00 86.94 188 ASP A N 1
ATOM 1505 C CA . ASP A 1 188 ? 32.373 -1.083 -4.348 1.00 86.94 188 ASP A CA 1
ATOM 1506 C C . ASP A 1 188 ? 32.632 -1.347 -5.837 1.00 86.94 188 ASP A C 1
ATOM 1508 O O . ASP A 1 188 ? 32.051 -0.692 -6.707 1.00 86.94 188 ASP A O 1
ATOM 1512 N N . LYS A 1 189 ? 33.435 -2.375 -6.145 1.00 89.38 189 LYS A N 1
ATOM 1513 C CA . LYS A 1 189 ? 33.660 -2.839 -7.518 1.00 89.38 189 LYS A CA 1
ATOM 1514 C C . LYS A 1 189 ? 32.377 -3.375 -8.158 1.00 89.38 189 LYS A C 1
ATOM 1516 O O . LYS A 1 189 ? 32.058 -2.963 -9.268 1.00 89.38 189 LYS A O 1
ATOM 1521 N N . ALA A 1 190 ? 31.631 -4.241 -7.472 1.00 90.44 190 ALA A N 1
ATOM 1522 C CA . ALA A 1 190 ? 30.378 -4.808 -7.970 1.00 90.44 190 ALA A CA 1
ATOM 1523 C C . ALA A 1 190 ? 29.341 -3.719 -8.290 1.00 90.44 190 ALA A C 1
ATOM 1525 O O . ALA A 1 190 ? 28.757 -3.706 -9.375 1.00 90.44 190 ALA A O 1
ATOM 1526 N N . TRP A 1 191 ? 29.171 -2.756 -7.383 1.00 91.12 191 TRP A N 1
ATOM 1527 C CA . TRP A 1 191 ? 28.301 -1.601 -7.593 1.00 91.12 191 TRP A CA 1
ATOM 1528 C C . TRP A 1 191 ? 28.775 -0.731 -8.756 1.00 91.12 191 TRP A C 1
ATOM 1530 O O . TRP A 1 191 ? 27.970 -0.367 -9.612 1.00 91.12 191 TRP A O 1
ATOM 1540 N N . SER A 1 192 ? 30.075 -0.446 -8.843 1.00 91.38 192 SER A N 1
ATOM 1541 C CA . SER A 1 192 ? 30.646 0.337 -9.946 1.00 91.38 192 SER A CA 1
ATOM 1542 C C . SER A 1 192 ? 30.439 -0.346 -11.301 1.00 91.38 192 SER A C 1
ATOM 1544 O O . SER A 1 192 ? 30.060 0.308 -12.273 1.00 91.38 192 SER A O 1
ATOM 1546 N N . THR A 1 193 ? 30.621 -1.667 -11.372 1.00 93.56 193 THR A N 1
ATOM 1547 C CA . THR A 1 193 ? 30.381 -2.457 -12.586 1.00 93.56 193 THR A CA 1
ATOM 1548 C C . THR A 1 193 ? 28.905 -2.449 -12.983 1.00 93.56 193 THR A C 1
ATOM 1550 O O . THR A 1 193 ? 28.601 -2.166 -14.140 1.00 93.56 193 THR A O 1
ATOM 1553 N N . ALA A 1 194 ? 27.985 -2.665 -12.037 1.00 94.56 194 ALA A N 1
ATOM 1554 C CA . ALA A 1 194 ? 26.544 -2.603 -12.293 1.00 94.56 194 ALA A CA 1
ATOM 1555 C C . ALA A 1 194 ? 26.109 -1.222 -12.821 1.00 94.56 194 ALA A C 1
ATOM 1557 O O . ALA A 1 194 ? 25.326 -1.120 -13.767 1.00 94.56 194 ALA A O 1
ATOM 1558 N N . ARG A 1 195 ? 26.665 -0.142 -12.257 1.00 93.62 195 ARG A N 1
ATOM 1559 C CA . ARG A 1 195 ? 26.422 1.239 -12.708 1.00 93.62 195 ARG A CA 1
ATOM 1560 C C . ARG A 1 195 ? 26.973 1.491 -14.110 1.00 93.62 195 ARG A C 1
ATOM 1562 O O . ARG A 1 195 ? 26.302 2.120 -14.924 1.00 93.62 195 ARG A O 1
ATOM 1569 N N . ALA A 1 196 ? 28.172 0.995 -14.411 1.00 94.19 196 ALA A N 1
ATOM 1570 C CA . ALA A 1 196 ? 28.770 1.126 -15.737 1.00 94.19 196 ALA A CA 1
ATOM 1571 C C . ALA A 1 196 ? 27.957 0.376 -16.805 1.00 94.19 196 ALA A C 1
ATOM 1573 O O . ALA A 1 196 ? 27.727 0.905 -17.895 1.00 94.19 196 ALA A O 1
ATOM 1574 N N . GLU A 1 197 ? 27.476 -0.826 -16.484 1.00 95.38 197 GLU A N 1
ATOM 1575 C CA . GLU A 1 197 ? 26.598 -1.592 -17.366 1.00 95.38 197 GLU A CA 1
ATOM 1576 C C . GLU A 1 197 ? 25.268 -0.873 -17.601 1.00 95.38 197 GLU A C 1
ATOM 1578 O O . GLU A 1 197 ? 24.848 -0.721 -18.751 1.00 95.38 197 GLU A O 1
ATOM 1583 N N . PHE A 1 198 ? 24.643 -0.365 -16.539 1.00 96.25 198 PHE A N 1
ATOM 1584 C CA . PHE A 1 198 ? 23.412 0.408 -16.650 1.00 96.25 198 PHE A CA 1
ATOM 1585 C C . PHE A 1 198 ? 23.601 1.644 -17.531 1.00 96.25 198 PHE A C 1
ATOM 1587 O O . PHE A 1 198 ? 22.853 1.845 -18.487 1.00 96.25 198 PHE A O 1
ATOM 1594 N N . ALA A 1 199 ? 24.661 2.420 -17.296 1.00 94.31 199 ALA A N 1
ATOM 1595 C CA . ALA A 1 199 ? 24.989 3.586 -18.108 1.00 94.31 199 ALA A CA 1
ATOM 1596 C C . ALA A 1 199 ? 25.224 3.225 -19.585 1.00 94.31 199 ALA A C 1
ATOM 1598 O O . ALA A 1 199 ? 24.845 3.984 -20.476 1.00 94.31 199 ALA A O 1
ATOM 1599 N N . ARG A 1 200 ? 25.826 2.063 -19.874 1.00 94.50 200 ARG A N 1
ATOM 1600 C CA . ARG A 1 200 ? 25.974 1.557 -21.247 1.00 94.50 200 ARG A CA 1
ATOM 1601 C C . ARG A 1 200 ? 24.617 1.241 -21.877 1.00 94.50 200 ARG A C 1
ATOM 1603 O O . ARG A 1 200 ? 24.415 1.569 -23.043 1.00 94.50 200 ARG A O 1
ATOM 1610 N N . LEU A 1 201 ? 23.696 0.626 -21.132 1.00 94.00 201 LEU A N 1
ATOM 1611 C CA . LEU A 1 201 ? 22.345 0.343 -21.623 1.00 94.00 201 LEU A CA 1
ATOM 1612 C C . LEU A 1 201 ? 21.558 1.622 -21.892 1.00 94.00 201 LEU A C 1
ATOM 1614 O O . LEU A 1 201 ? 20.900 1.680 -22.924 1.00 94.00 201 LEU A O 1
ATOM 1618 N N . MET A 1 202 ? 21.661 2.627 -21.021 1.00 94.56 202 MET A N 1
ATOM 1619 C CA . MET A 1 202 ? 20.964 3.910 -21.177 1.00 94.56 202 MET A CA 1
ATOM 1620 C C . MET A 1 202 ? 21.474 4.727 -22.376 1.00 94.56 202 MET A C 1
ATOM 1622 O O . MET A 1 202 ? 20.771 5.585 -22.884 1.00 94.56 202 MET A O 1
ATOM 1626 N N . LYS A 1 203 ? 22.676 4.453 -22.901 1.00 93.00 203 LYS A N 1
ATOM 1627 C CA . LYS A 1 203 ? 23.182 5.100 -24.130 1.00 93.00 203 LYS A CA 1
ATOM 1628 C C . LYS A 1 203 ? 22.566 4.547 -25.422 1.00 93.00 203 LYS A C 1
ATOM 1630 O O . LYS A 1 203 ? 22.838 5.078 -26.500 1.00 93.00 203 LYS A O 1
ATOM 1635 N N . ARG A 1 204 ? 21.800 3.453 -25.356 1.00 89.25 204 ARG A N 1
ATOM 1636 C CA . ARG A 1 204 ? 21.178 2.849 -26.542 1.00 89.25 204 ARG A CA 1
ATOM 1637 C C . ARG A 1 204 ? 20.076 3.774 -27.064 1.00 89.25 204 ARG A C 1
ATOM 1639 O O . ARG A 1 204 ? 19.287 4.307 -26.298 1.00 89.25 204 ARG A O 1
ATOM 1646 N N . LYS A 1 205 ? 19.980 3.926 -28.385 1.00 89.31 205 LYS A N 1
ATOM 1647 C CA . LYS A 1 205 ? 18.926 4.721 -29.039 1.00 89.31 205 LYS A CA 1
ATOM 1648 C C . LYS A 1 205 ? 17.662 3.886 -29.280 1.00 89.31 205 LYS A C 1
ATOM 1650 O O . LYS A 1 205 ? 17.212 3.771 -30.414 1.00 89.31 205 LYS A O 1
ATOM 1655 N N . VAL A 1 206 ? 17.134 3.260 -28.231 1.00 89.12 206 VAL A N 1
ATOM 1656 C CA . VAL A 1 206 ? 15.899 2.459 -28.285 1.00 89.12 206 VAL A CA 1
ATOM 1657 C C . VAL A 1 206 ? 15.002 2.815 -27.100 1.00 89.12 206 VAL A C 1
ATOM 1659 O O . VAL A 1 206 ? 15.552 3.116 -26.044 1.00 89.12 206 VAL A O 1
ATOM 1662 N N . PRO A 1 207 ? 13.665 2.739 -27.228 1.00 92.19 207 PRO A N 1
ATOM 1663 C CA . PRO A 1 207 ? 12.767 2.939 -26.097 1.00 92.19 207 PRO A CA 1
ATOM 1664 C C . PRO A 1 207 ? 13.032 1.922 -24.987 1.00 92.19 207 PRO A C 1
ATOM 1666 O O . PRO A 1 207 ? 13.081 0.708 -25.235 1.00 92.19 207 PRO A O 1
ATOM 1669 N N . GLN A 1 208 ? 13.195 2.408 -23.759 1.00 94.31 208 GLN A N 1
ATOM 1670 C CA . GLN A 1 208 ? 13.536 1.575 -22.605 1.00 94.31 208 GLN A CA 1
ATOM 1671 C C . GLN A 1 208 ? 12.558 1.766 -21.451 1.00 94.31 208 GLN A C 1
ATOM 1673 O O . GLN A 1 208 ? 11.993 2.840 -21.255 1.00 94.31 208 GLN A O 1
ATOM 1678 N N . ARG A 1 209 ? 12.374 0.706 -20.666 1.00 96.19 209 ARG A N 1
ATOM 1679 C CA . ARG A 1 209 ? 11.661 0.744 -19.392 1.00 96.19 209 ARG A CA 1
ATOM 1680 C C . ARG A 1 209 ? 12.579 0.232 -18.293 1.00 96.19 209 ARG A C 1
ATOM 1682 O O . ARG A 1 209 ? 13.046 -0.906 -18.347 1.00 96.19 209 ARG A O 1
ATOM 1689 N N . VAL A 1 210 ? 12.859 1.085 -17.319 1.00 97.19 210 VAL A N 1
ATOM 1690 C CA . VAL A 1 210 ? 13.688 0.759 -16.162 1.00 97.19 210 VAL A CA 1
ATOM 1691 C C . VAL A 1 210 ? 12.774 0.300 -15.036 1.00 97.19 210 VAL A C 1
ATOM 1693 O O . VAL A 1 210 ? 11.914 1.053 -14.599 1.00 97.19 210 VAL A O 1
ATOM 1696 N N . TYR A 1 211 ? 12.968 -0.928 -14.568 1.00 97.81 211 TYR A N 1
ATOM 1697 C CA . TYR A 1 211 ? 12.295 -1.480 -13.397 1.00 97.81 211 TYR A CA 1
ATOM 1698 C C . TYR A 1 211 ? 13.244 -1.419 -12.202 1.00 97.81 211 TYR A C 1
ATOM 1700 O O . TYR A 1 211 ? 14.155 -2.240 -12.078 1.00 97.81 211 TYR A O 1
ATOM 1708 N N . LEU A 1 212 ? 13.047 -0.435 -11.329 1.00 97.81 212 LEU A N 1
ATOM 1709 C CA . LEU A 1 212 ? 13.848 -0.239 -10.126 1.00 97.81 212 LEU A CA 1
ATOM 1710 C C . LEU A 1 212 ? 13.222 -1.010 -8.960 1.00 97.81 212 LEU A C 1
ATOM 1712 O O . LEU A 1 212 ? 12.194 -0.599 -8.425 1.00 97.81 212 LEU A O 1
ATOM 1716 N N . LEU A 1 213 ? 13.815 -2.142 -8.571 1.00 97.88 213 LEU A N 1
ATOM 1717 C CA . LEU A 1 213 ? 13.270 -2.955 -7.481 1.00 97.88 213 LEU A CA 1
ATOM 1718 C C . LEU A 1 213 ? 13.596 -2.318 -6.127 1.00 97.88 213 LEU A C 1
ATOM 1720 O O . LEU A 1 213 ? 14.744 -1.957 -5.877 1.00 97.88 213 LEU A O 1
ATOM 1724 N N . VAL A 1 214 ? 12.597 -2.211 -5.249 1.00 97.75 214 VAL A N 1
ATOM 1725 C CA . VAL A 1 214 ? 12.713 -1.579 -3.928 1.00 97.75 214 VAL A CA 1
ATOM 1726 C C . VAL A 1 214 ? 12.154 -2.501 -2.856 1.00 97.75 214 VAL A C 1
ATOM 1728 O O . VAL A 1 214 ? 10.951 -2.777 -2.787 1.00 97.75 214 VAL A O 1
ATOM 1731 N N . GLY A 1 215 ? 13.030 -2.967 -1.976 1.00 96.50 215 GLY A N 1
ATOM 1732 C CA . GLY A 1 215 ? 12.617 -3.741 -0.816 1.00 96.50 215 GLY A CA 1
ATOM 1733 C C . GLY A 1 215 ? 13.781 -4.363 -0.053 1.00 96.50 215 GLY A C 1
ATOM 1734 O O . GLY A 1 215 ? 14.862 -4.582 -0.617 1.00 96.50 215 GLY A O 1
ATOM 1735 N N . PRO A 1 216 ? 13.559 -4.717 1.220 1.00 95.00 216 PRO A N 1
ATOM 1736 C CA . PRO A 1 216 ? 14.573 -5.323 2.075 1.00 95.00 216 PRO A CA 1
ATOM 1737 C C . PRO A 1 216 ? 15.028 -6.693 1.541 1.00 95.00 216 PRO A C 1
ATOM 1739 O O . PRO A 1 216 ? 14.369 -7.298 0.685 1.00 95.00 216 PRO A O 1
ATOM 1742 N N . PRO A 1 217 ? 16.184 -7.218 1.980 1.00 92.81 217 PRO A N 1
ATOM 1743 C CA . PRO A 1 217 ? 16.584 -8.589 1.670 1.00 92.81 217 PRO A CA 1
ATOM 1744 C C . PRO A 1 217 ? 15.454 -9.579 1.975 1.00 92.81 217 PRO A C 1
ATOM 1746 O O . PRO A 1 217 ? 14.688 -9.372 2.903 1.00 92.81 217 PRO A O 1
ATOM 1749 N N . CYS A 1 218 ? 15.344 -10.649 1.183 1.00 92.50 218 CYS A N 1
ATOM 1750 C CA . CYS A 1 218 ? 14.298 -11.681 1.311 1.00 92.50 218 CYS A CA 1
ATOM 1751 C C . CYS A 1 218 ? 12.866 -11.259 0.914 1.00 92.50 218 CYS A C 1
ATOM 1753 O O . CYS A 1 218 ? 11.962 -12.090 0.961 1.00 92.50 218 CYS A O 1
ATOM 1755 N N . SER A 1 219 ? 12.660 -10.044 0.399 1.00 94.12 219 SER A N 1
ATOM 1756 C CA . SER A 1 219 ? 11.345 -9.574 -0.079 1.00 94.12 219 SER A CA 1
ATOM 1757 C C . SER A 1 219 ? 10.887 -10.158 -1.428 1.00 94.12 219 SER A C 1
ATOM 1759 O O . SER A 1 219 ? 9.901 -9.708 -1.987 1.00 94.12 219 SER A O 1
ATOM 1761 N N . GLY A 1 220 ? 11.625 -11.108 -2.015 1.00 92.81 220 GLY A N 1
ATOM 1762 C CA . GLY A 1 220 ? 11.240 -11.747 -3.284 1.00 92.81 220 GLY A CA 1
ATOM 1763 C C . GLY A 1 220 ? 11.669 -11.031 -4.576 1.00 92.81 220 GLY A C 1
ATOM 1764 O O . GLY A 1 220 ? 11.345 -11.524 -5.653 1.00 92.81 220 GLY A O 1
ATOM 1765 N N . LYS A 1 221 ? 12.454 -9.944 -4.505 1.00 94.31 221 LYS A N 1
ATOM 1766 C CA . LYS A 1 221 ? 12.940 -9.166 -5.673 1.00 94.31 221 LYS A CA 1
ATOM 1767 C C . LYS A 1 221 ? 13.516 -10.016 -6.808 1.00 94.31 221 LYS A C 1
ATOM 1769 O O . LYS A 1 221 ? 12.975 -10.023 -7.909 1.00 94.31 221 LYS A O 1
ATOM 1774 N N . SER A 1 222 ? 14.560 -10.797 -6.529 1.00 92.12 222 SER A N 1
ATOM 1775 C CA . SER A 1 222 ? 15.205 -11.640 -7.542 1.00 92.12 222 SER A CA 1
ATOM 1776 C C . SER A 1 222 ? 14.272 -12.715 -8.102 1.00 92.12 222 SER A C 1
ATOM 1778 O O . SER A 1 222 ? 14.388 -13.092 -9.266 1.00 92.12 222 SER A O 1
ATOM 1780 N N . THR A 1 223 ? 13.332 -13.216 -7.293 1.00 92.44 223 THR A N 1
ATOM 1781 C CA . THR A 1 223 ? 12.311 -14.171 -7.748 1.00 92.44 223 THR A CA 1
ATOM 1782 C C . THR A 1 223 ? 11.356 -13.502 -8.730 1.00 92.44 223 THR A C 1
ATOM 1784 O O . THR A 1 223 ? 11.094 -14.054 -9.794 1.00 92.44 223 THR A O 1
ATOM 1787 N N . TRP A 1 224 ? 10.885 -12.297 -8.412 1.00 94.31 224 TRP A N 1
ATOM 1788 C CA . TRP A 1 224 ? 10.032 -11.498 -9.287 1.00 94.31 224 TRP A CA 1
ATOM 1789 C C . TRP A 1 224 ? 10.744 -11.143 -10.601 1.00 94.31 224 TRP A C 1
ATOM 1791 O O . TRP A 1 224 ? 10.207 -11.402 -11.675 1.00 94.31 224 TRP A O 1
ATOM 1801 N N . ALA A 1 225 ? 12.000 -10.685 -10.532 1.00 93.06 225 ALA A N 1
ATOM 1802 C CA . ALA A 1 225 ? 12.807 -10.347 -11.707 1.00 93.06 225 ALA A CA 1
ATOM 1803 C C . ALA A 1 225 ? 12.964 -11.527 -12.684 1.00 93.06 225 ALA A C 1
ATOM 1805 O O . ALA A 1 225 ? 12.956 -11.344 -13.902 1.00 93.06 225 ALA A O 1
ATOM 1806 N N . LYS A 1 226 ? 13.083 -12.755 -12.159 1.00 90.69 226 LYS A N 1
ATOM 1807 C CA . LYS A 1 226 ? 13.226 -13.979 -12.963 1.00 90.69 226 LYS A CA 1
ATOM 1808 C C . LYS A 1 226 ? 11.942 -14.414 -13.666 1.00 90.69 226 LYS A C 1
ATOM 1810 O O . LYS A 1 226 ? 12.054 -15.069 -14.699 1.00 90.69 226 LYS A O 1
ATOM 1815 N N . LYS A 1 227 ? 10.757 -14.061 -13.148 1.00 88.62 227 LYS A N 1
ATOM 1816 C CA . LYS A 1 227 ? 9.474 -14.396 -13.796 1.00 88.62 227 LYS A CA 1
ATOM 1817 C C . LYS A 1 227 ? 9.337 -13.726 -15.165 1.00 88.62 227 LYS A C 1
ATOM 1819 O O . LYS A 1 227 ? 8.716 -14.304 -16.047 1.00 88.62 227 LYS A O 1
ATOM 1824 N N . LYS A 1 228 ? 9.956 -12.548 -15.349 1.00 81.94 228 LYS A N 1
ATOM 1825 C CA . LYS A 1 228 ? 9.981 -11.783 -16.613 1.00 81.94 228 LYS A CA 1
ATOM 1826 C C . LYS A 1 228 ? 8.590 -11.482 -17.195 1.00 81.94 228 LYS A C 1
ATOM 1828 O O . LYS A 1 228 ? 8.466 -11.227 -18.391 1.00 81.94 228 LYS A O 1
ATOM 1833 N N . ASP A 1 229 ? 7.566 -11.480 -16.347 1.00 85.75 229 ASP A N 1
ATOM 1834 C CA . ASP A 1 229 ? 6.207 -11.092 -16.709 1.00 85.75 229 ASP A CA 1
ATOM 1835 C C . ASP A 1 229 ? 6.079 -9.569 -16.594 1.00 85.75 229 ASP A C 1
ATOM 1837 O O . ASP A 1 229 ? 5.718 -9.021 -15.556 1.00 85.75 229 ASP A O 1
ATOM 1841 N N . LEU A 1 230 ? 6.549 -8.885 -17.636 1.00 88.12 230 LEU A N 1
ATOM 1842 C CA . LEU A 1 230 ? 6.661 -7.432 -17.709 1.00 88.12 230 LEU A CA 1
ATOM 1843 C C . LEU A 1 230 ? 5.876 -6.894 -18.902 1.00 88.12 230 LEU A C 1
ATOM 1845 O O . LEU A 1 230 ? 5.573 -7.629 -19.847 1.00 88.12 230 LEU A O 1
ATOM 1849 N N . TYR A 1 231 ? 5.620 -5.584 -18.898 1.00 85.94 231 TYR A N 1
ATOM 1850 C CA . TYR A 1 231 ? 5.073 -4.911 -20.069 1.00 85.94 231 TYR A CA 1
ATOM 1851 C C . TYR A 1 231 ? 6.000 -5.111 -21.271 1.00 85.94 231 TYR A C 1
ATOM 1853 O O . TYR A 1 231 ? 7.205 -4.865 -21.211 1.00 85.94 231 TYR A O 1
ATOM 1861 N N . LYS A 1 232 ? 5.415 -5.578 -22.375 1.00 84.38 232 LYS A N 1
ATOM 1862 C CA . LYS A 1 232 ? 6.104 -5.842 -23.642 1.00 84.38 232 LYS A CA 1
ATOM 1863 C C . LYS A 1 232 ? 5.990 -4.641 -24.582 1.00 84.38 232 LYS A C 1
ATOM 1865 O O . LYS A 1 232 ? 5.717 -4.801 -25.765 1.00 84.38 232 LYS A O 1
ATOM 1870 N N . ASP A 1 233 ? 6.148 -3.436 -24.046 1.00 85.12 233 ASP A N 1
ATOM 1871 C CA . ASP A 1 233 ? 6.061 -2.183 -24.799 1.00 85.12 233 ASP A CA 1
ATOM 1872 C C . ASP A 1 233 ? 7.442 -1.601 -25.147 1.00 85.12 233 ASP A C 1
ATOM 1874 O O . ASP A 1 233 ? 7.583 -0.897 -26.146 1.00 85.12 233 ASP A O 1
ATOM 1878 N N . ARG A 1 234 ? 8.464 -1.884 -24.329 1.00 90.75 234 ARG A N 1
ATOM 1879 C CA . ARG A 1 234 ? 9.812 -1.288 -24.395 1.00 90.75 234 ARG A CA 1
ATOM 1880 C C . ARG A 1 234 ? 10.877 -2.310 -24.001 1.00 90.75 234 ARG A C 1
ATOM 1882 O O . ARG A 1 234 ? 10.579 -3.283 -23.313 1.00 90.75 234 ARG A O 1
ATOM 1889 N N . HIS A 1 235 ? 12.141 -2.071 -24.360 1.00 92.06 235 HIS A N 1
ATOM 1890 C CA . HIS A 1 235 ? 13.249 -2.888 -23.846 1.00 92.06 235 HIS A CA 1
ATOM 1891 C C . HIS A 1 235 ? 13.365 -2.723 -22.325 1.00 92.06 235 HIS A C 1
ATOM 1893 O O . HIS A 1 235 ? 13.567 -1.613 -21.833 1.00 92.06 235 HIS A O 1
ATOM 1899 N N . ALA A 1 236 ? 13.271 -3.821 -21.578 1.00 94.75 236 ALA A N 1
ATOM 1900 C CA . ALA A 1 236 ? 13.254 -3.780 -20.122 1.00 94.75 236 ALA A CA 1
ATOM 1901 C C . ALA A 1 236 ? 14.668 -3.868 -19.532 1.00 94.75 236 ALA A C 1
ATOM 1903 O O . ALA A 1 236 ? 15.468 -4.731 -19.905 1.00 94.75 236 ALA A O 1
ATOM 1904 N N . VAL A 1 237 ? 14.953 -3.006 -18.559 1.00 96.44 237 VAL A N 1
ATOM 1905 C CA . VAL A 1 237 ? 16.161 -3.046 -17.731 1.00 96.44 237 VAL A CA 1
ATOM 1906 C C . VAL A 1 237 ? 15.734 -3.127 -16.270 1.00 96.44 237 VAL A C 1
ATOM 1908 O O . VAL A 1 237 ? 15.192 -2.170 -15.733 1.00 96.44 237 VAL A O 1
ATOM 1911 N N . ILE A 1 238 ? 15.951 -4.268 -15.625 1.00 97.69 238 ILE A N 1
ATOM 1912 C CA . ILE A 1 238 ? 15.596 -4.497 -14.222 1.00 97.69 238 ILE A CA 1
ATOM 1913 C C . ILE A 1 238 ? 16.830 -4.261 -13.356 1.00 97.69 238 ILE A C 1
ATOM 1915 O O . ILE A 1 238 ? 17.873 -4.862 -13.601 1.00 97.69 238 ILE A O 1
ATOM 1919 N N . ILE A 1 239 ? 16.706 -3.434 -12.323 1.00 97.56 239 ILE A N 1
ATOM 1920 C CA . ILE A 1 239 ? 17.748 -3.197 -11.322 1.00 97.56 239 ILE A CA 1
ATOM 1921 C C . ILE A 1 239 ? 17.382 -4.001 -10.071 1.00 97.56 239 ILE A C 1
ATOM 1923 O O . ILE A 1 239 ? 16.577 -3.561 -9.249 1.00 97.56 239 ILE A O 1
ATOM 1927 N N . ASP A 1 240 ? 17.969 -5.190 -9.933 1.00 96.00 240 ASP A N 1
ATOM 1928 C CA . ASP A 1 240 ? 17.774 -6.087 -8.791 1.00 96.00 240 ASP A CA 1
ATOM 1929 C C . ASP A 1 240 ? 18.795 -5.788 -7.686 1.00 96.00 240 ASP A C 1
ATOM 1931 O O . ASP A 1 240 ? 19.866 -6.398 -7.593 1.00 96.00 240 ASP A O 1
ATOM 1935 N N . ALA A 1 241 ? 18.440 -4.796 -6.869 1.00 94.19 241 ALA A N 1
ATOM 1936 C CA . ALA A 1 241 ? 19.123 -4.388 -5.646 1.00 94.19 241 ALA A CA 1
ATOM 1937 C C . ALA A 1 241 ? 18.086 -3.980 -4.582 1.00 94.19 241 ALA A C 1
ATOM 1939 O O . ALA A 1 241 ? 16.882 -4.044 -4.818 1.00 94.19 241 ALA A O 1
ATOM 1940 N N . THR A 1 242 ? 18.523 -3.612 -3.375 1.00 94.25 242 THR A N 1
ATOM 1941 C CA . THR A 1 242 ? 17.600 -3.264 -2.280 1.00 94.25 242 THR A CA 1
ATOM 1942 C C . THR A 1 242 ? 16.959 -1.886 -2.435 1.00 94.25 242 THR A C 1
ATOM 1944 O O . THR A 1 242 ? 15.755 -1.778 -2.213 1.00 94.25 242 THR A O 1
ATOM 1947 N N . ASN A 1 243 ? 17.749 -0.878 -2.826 1.00 96.56 243 ASN A N 1
ATOM 1948 C CA . ASN A 1 243 ? 17.326 0.503 -3.105 1.00 96.56 243 ASN A CA 1
ATOM 1949 C C . ASN A 1 243 ? 16.366 1.082 -2.041 1.00 96.56 243 ASN A C 1
ATOM 1951 O O . ASN A 1 243 ? 15.268 1.540 -2.356 1.00 96.56 243 ASN A O 1
ATOM 1955 N N . LEU A 1 244 ? 16.763 0.988 -0.771 1.00 96.31 244 LEU A N 1
ATOM 1956 C CA . LEU A 1 244 ? 15.910 1.205 0.401 1.00 96.31 244 LEU A CA 1
ATOM 1957 C C . LEU A 1 244 ? 15.607 2.688 0.623 1.00 96.31 244 LEU A C 1
ATOM 1959 O O . LEU A 1 244 ? 14.500 3.013 1.038 1.00 96.31 244 LEU A O 1
ATOM 1963 N N . THR A 1 245 ? 16.555 3.568 0.301 1.00 96.62 245 THR A N 1
ATOM 1964 C CA . THR A 1 245 ? 16.435 5.018 0.511 1.00 96.62 245 THR A CA 1
ATOM 1965 C C . THR A 1 245 ? 16.274 5.775 -0.804 1.00 96.62 245 THR A C 1
ATOM 1967 O O . THR A 1 245 ? 16.730 5.323 -1.861 1.00 96.62 245 THR A O 1
ATOM 1970 N N . ALA A 1 246 ? 15.674 6.962 -0.745 1.00 95.81 246 ALA A N 1
ATOM 1971 C CA . ALA A 1 246 ? 15.535 7.872 -1.875 1.00 95.81 246 ALA A CA 1
ATOM 1972 C C . ALA A 1 246 ? 16.900 8.228 -2.482 1.00 95.81 246 ALA A C 1
ATOM 1974 O O . ALA A 1 246 ? 17.040 8.283 -3.699 1.00 95.81 246 ALA A O 1
ATOM 1975 N N . GLY A 1 247 ? 17.949 8.372 -1.662 1.00 93.88 247 GLY A N 1
ATOM 1976 C CA . GLY A 1 247 ? 19.311 8.628 -2.148 1.00 93.88 247 GLY A CA 1
ATOM 1977 C C . GLY A 1 247 ? 19.885 7.486 -3.003 1.00 93.88 247 GLY A C 1
ATOM 1978 O O . GLY A 1 247 ? 20.485 7.724 -4.058 1.00 93.88 247 GLY A O 1
ATOM 1979 N N . GLU A 1 248 ? 19.663 6.229 -2.598 1.00 93.00 248 GLU A N 1
ATOM 1980 C CA . GLU A 1 248 ? 20.070 5.058 -3.388 1.00 93.00 248 GLU A CA 1
ATOM 1981 C C . GLU A 1 248 ? 19.327 5.005 -4.735 1.00 93.00 248 GLU A C 1
ATOM 1983 O O . GLU A 1 248 ? 19.935 4.717 -5.779 1.00 93.00 248 GLU A O 1
ATOM 1988 N N . ARG A 1 249 ? 18.024 5.325 -4.715 1.00 96.44 249 ARG A N 1
ATOM 1989 C CA . ARG A 1 249 ? 17.143 5.359 -5.894 1.00 96.44 249 ARG A CA 1
ATOM 1990 C C . ARG A 1 249 ? 17.500 6.492 -6.853 1.00 96.44 249 ARG A C 1
ATOM 1992 O O . ARG A 1 249 ? 17.687 6.228 -8.043 1.00 96.44 249 ARG A O 1
ATOM 1999 N N . ALA A 1 250 ? 17.715 7.704 -6.342 1.00 94.94 250 ALA A N 1
ATOM 2000 C CA . ALA A 1 250 ? 18.043 8.903 -7.115 1.00 94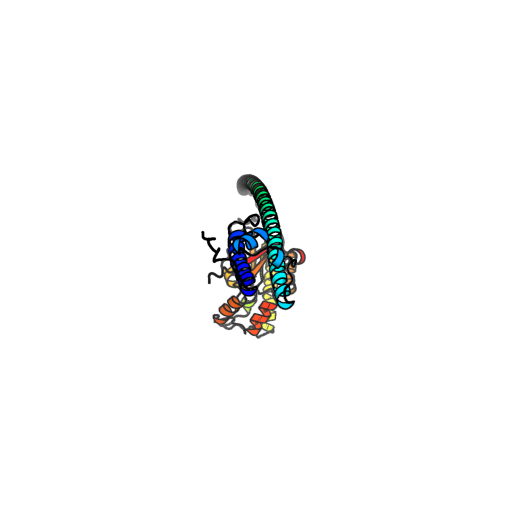.94 250 ALA A CA 1
ATOM 2001 C C . ALA A 1 250 ? 19.231 8.678 -8.056 1.00 94.94 250 ALA A C 1
ATOM 2003 O O . ALA A 1 250 ? 19.200 9.057 -9.225 1.00 94.94 250 ALA A O 1
ATOM 2004 N N . THR A 1 251 ? 20.256 7.956 -7.596 1.00 92.06 251 THR A N 1
ATOM 2005 C CA . THR A 1 251 ? 21.434 7.662 -8.425 1.00 92.06 251 THR A CA 1
ATOM 2006 C C . THR A 1 251 ? 21.072 6.846 -9.680 1.00 92.06 251 THR A C 1
ATOM 2008 O O . THR A 1 251 ? 21.676 7.030 -10.738 1.00 92.06 251 THR A O 1
ATOM 2011 N N . TRP A 1 252 ? 20.106 5.918 -9.597 1.00 95.81 252 TRP A N 1
ATOM 2012 C CA . TRP A 1 252 ? 19.625 5.155 -10.762 1.00 95.81 252 TRP A CA 1
ATOM 2013 C C . TRP A 1 252 ? 18.725 6.002 -11.654 1.00 95.81 252 TRP A C 1
ATOM 2015 O O . TRP A 1 252 ? 18.875 5.976 -12.876 1.00 95.81 252 TRP A O 1
ATOM 2025 N N . ILE A 1 253 ? 17.835 6.778 -11.045 1.00 95.44 253 ILE A N 1
ATOM 2026 C CA . ILE A 1 253 ? 16.874 7.639 -11.738 1.00 95.44 253 ILE A CA 1
ATOM 2027 C C . ILE A 1 253 ? 17.615 8.678 -12.588 1.00 95.44 253 ILE A C 1
ATOM 2029 O O . ILE A 1 253 ? 17.449 8.704 -13.806 1.00 95.44 253 ILE A O 1
ATOM 2033 N N . MET A 1 254 ? 18.567 9.407 -11.998 1.00 93.38 254 MET A N 1
ATOM 2034 C CA . MET A 1 254 ? 19.401 10.386 -12.709 1.00 93.38 254 MET A CA 1
ATOM 2035 C C . MET A 1 254 ? 20.196 9.777 -13.875 1.00 93.38 254 MET A C 1
ATOM 2037 O O . MET A 1 254 ? 20.492 10.444 -14.867 1.00 93.38 254 MET A O 1
ATOM 2041 N N . GLN A 1 255 ? 20.606 8.509 -13.768 1.00 93.12 255 GLN A N 1
ATOM 2042 C CA . GLN A 1 255 ? 21.277 7.817 -14.873 1.00 93.12 255 GLN A CA 1
ATOM 2043 C C . GLN A 1 255 ? 20.290 7.396 -15.966 1.00 93.12 255 GLN A C 1
ATOM 2045 O O . GLN A 1 255 ? 20.642 7.459 -17.144 1.00 93.12 255 GLN A O 1
ATOM 2050 N N . SER A 1 256 ? 19.072 7.008 -15.583 1.00 94.25 256 SER A N 1
ATOM 2051 C CA . SER A 1 256 ? 17.990 6.619 -16.495 1.00 94.25 256 SER A CA 1
ATOM 2052 C C . SER A 1 256 ? 17.596 7.773 -17.407 1.00 94.25 256 SER A C 1
ATOM 2054 O O . SER A 1 256 ? 17.465 7.585 -18.609 1.00 94.25 256 SER A O 1
ATOM 2056 N N . GLN A 1 257 ? 17.507 8.986 -16.857 1.00 89.44 257 GLN A N 1
ATOM 2057 C CA . GLN A 1 257 ? 17.127 10.207 -17.579 1.00 89.44 257 GLN A CA 1
ATOM 2058 C C . GLN A 1 257 ? 18.070 10.587 -18.730 1.00 89.44 257 GLN A C 1
ATOM 2060 O O . GLN A 1 257 ? 17.723 11.407 -19.574 1.00 89.44 257 GLN A O 1
ATOM 2065 N N . LYS A 1 258 ? 19.265 9.987 -18.797 1.00 88.69 258 LYS A N 1
ATOM 2066 C CA . L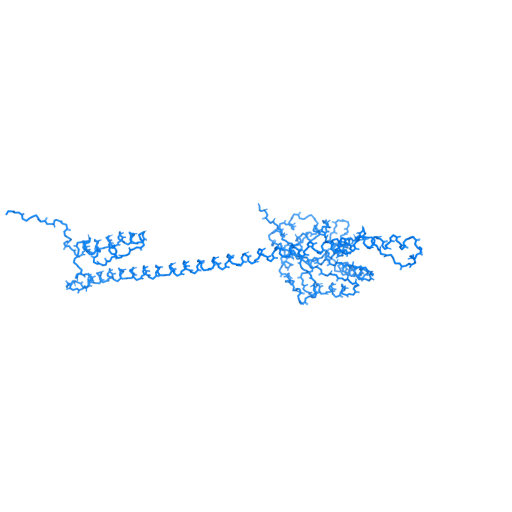YS A 1 258 ? 20.199 10.169 -19.920 1.00 88.69 258 LYS A CA 1
ATOM 2067 C C . LYS A 1 258 ? 19.822 9.340 -21.151 1.00 88.69 258 LYS A C 1
ATOM 2069 O O . LYS A 1 258 ? 20.448 9.513 -22.196 1.00 88.69 258 LYS A O 1
ATOM 2074 N N . ALA A 1 259 ? 18.876 8.411 -21.018 1.00 90.69 259 ALA A N 1
ATOM 2075 C CA . ALA A 1 259 ? 18.420 7.565 -22.108 1.00 90.69 259 ALA A CA 1
ATOM 2076 C C . ALA A 1 259 ? 17.429 8.275 -23.028 1.00 90.69 259 ALA A C 1
ATOM 2078 O O . ALA A 1 259 ? 16.730 9.209 -22.642 1.00 90.69 259 ALA A O 1
ATOM 2079 N N . ASN A 1 260 ? 17.363 7.795 -24.268 1.00 82.69 260 ASN A N 1
ATOM 2080 C CA . ASN A 1 260 ? 16.373 8.250 -25.230 1.00 82.69 260 ASN A CA 1
ATOM 2081 C C . ASN A 1 260 ? 15.053 7.505 -24.990 1.00 82.69 260 ASN A C 1
ATOM 2083 O O . ASN A 1 260 ? 15.038 6.282 -25.089 1.00 82.69 260 ASN A O 1
ATOM 2087 N N . ASP A 1 261 ? 13.966 8.234 -24.718 1.00 90.56 261 ASP A N 1
ATOM 2088 C CA . ASP A 1 261 ? 12.620 7.675 -24.499 1.00 90.56 261 ASP A CA 1
ATOM 2089 C C . ASP A 1 261 ? 12.592 6.561 -23.428 1.00 90.56 261 ASP A C 1
ATOM 2091 O O . ASP A 1 261 ? 12.441 5.366 -23.711 1.00 90.56 261 ASP A O 1
ATOM 2095 N N . VAL A 1 262 ? 12.757 6.972 -22.167 1.00 95.12 262 VAL A N 1
ATOM 2096 C CA . VAL A 1 262 ? 12.764 6.083 -21.000 1.00 95.12 262 VAL A CA 1
ATOM 2097 C C . VAL A 1 262 ? 11.483 6.215 -20.184 1.00 95.12 262 VAL A C 1
ATOM 2099 O O . VAL A 1 262 ? 10.951 7.309 -20.018 1.00 95.12 262 VAL A O 1
ATOM 2102 N N . LYS A 1 263 ? 11.008 5.087 -19.653 1.00 96.00 263 LYS A N 1
ATOM 2103 C CA . LYS A 1 263 ? 10.008 5.038 -18.583 1.00 96.00 263 LYS A CA 1
ATOM 2104 C C . LYS A 1 263 ? 10.608 4.422 -17.330 1.00 96.00 263 LYS A C 1
ATOM 2106 O O . LYS A 1 263 ? 11.190 3.339 -17.407 1.00 96.00 263 LYS A O 1
ATOM 2111 N N . ILE A 1 264 ? 10.473 5.090 -16.194 1.00 96.94 264 ILE A N 1
ATOM 2112 C CA . ILE A 1 264 ? 10.999 4.640 -14.906 1.00 96.94 264 ILE A CA 1
ATOM 2113 C C . ILE A 1 264 ? 9.841 4.103 -14.069 1.00 96.94 264 ILE A C 1
ATOM 2115 O O . ILE A 1 264 ? 8.925 4.830 -13.696 1.00 96.94 264 ILE A O 1
ATOM 2119 N N . CYS A 1 265 ? 9.898 2.810 -13.772 1.00 97.19 265 CYS A N 1
ATOM 2120 C CA . CYS A 1 265 ? 8.922 2.098 -12.967 1.00 97.19 265 CYS A CA 1
ATOM 2121 C C . CYS A 1 265 ? 9.589 1.595 -11.686 1.00 97.19 265 CYS A C 1
ATOM 2123 O O . CYS A 1 265 ? 10.518 0.783 -11.735 1.00 97.19 265 CYS A O 1
ATOM 2125 N N . VAL A 1 266 ? 9.117 2.054 -10.531 1.00 97.81 266 VAL A N 1
ATOM 2126 C CA . VAL A 1 266 ? 9.573 1.546 -9.234 1.00 97.81 266 VAL A CA 1
ATOM 2127 C C . VAL A 1 266 ? 8.710 0.362 -8.819 1.00 97.81 266 VAL A C 1
ATOM 2129 O O . VAL A 1 266 ? 7.488 0.453 -8.788 1.00 97.81 266 VAL A O 1
ATOM 2132 N N . VAL A 1 267 ? 9.338 -0.759 -8.470 1.00 97.25 267 VAL A N 1
ATOM 2133 C CA . VAL A 1 267 ? 8.647 -1.975 -8.024 1.00 97.25 267 VAL A CA 1
ATOM 2134 C C . VAL A 1 267 ? 8.868 -2.142 -6.525 1.00 97.25 267 VAL A C 1
ATOM 2136 O O . VAL A 1 267 ? 9.929 -2.593 -6.087 1.00 97.25 267 VAL A O 1
ATOM 2139 N N . ARG A 1 268 ? 7.871 -1.757 -5.729 1.00 97.06 268 ARG A N 1
ATOM 2140 C CA . ARG A 1 268 ? 7.919 -1.734 -4.265 1.00 97.06 268 ARG A CA 1
ATOM 2141 C C . ARG A 1 268 ? 7.382 -3.040 -3.681 1.00 97.06 268 ARG A C 1
ATOM 2143 O O . ARG A 1 268 ? 6.209 -3.362 -3.838 1.00 97.06 268 ARG A O 1
ATOM 2150 N N . PHE A 1 269 ? 8.227 -3.770 -2.956 1.00 96.62 269 PHE A N 1
ATOM 2151 C CA . PHE A 1 269 ? 7.862 -5.035 -2.308 1.00 96.62 269 PHE A CA 1
ATOM 2152 C C . PHE A 1 269 ? 7.371 -4.806 -0.877 1.00 96.62 269 PHE A C 1
ATOM 2154 O O . PHE A 1 269 ? 8.158 -4.466 0.012 1.00 96.62 269 PHE A O 1
ATOM 2161 N N . LEU A 1 270 ? 6.075 -5.009 -0.661 1.00 94.38 270 LEU A N 1
ATOM 2162 C CA . LEU A 1 270 ? 5.415 -4.912 0.636 1.00 94.38 270 LEU A CA 1
ATOM 2163 C C . LEU A 1 270 ? 5.381 -6.303 1.276 1.00 94.38 270 LEU A C 1
ATOM 2165 O O . LEU A 1 270 ? 4.438 -7.068 1.088 1.00 94.38 270 LEU A O 1
ATOM 2169 N N . THR A 1 271 ? 6.446 -6.637 2.000 1.00 93.56 271 THR A N 1
ATOM 2170 C CA . THR A 1 271 ? 6.580 -7.902 2.730 1.00 93.56 271 THR A CA 1
ATOM 2171 C C . THR A 1 271 ? 6.834 -7.590 4.198 1.00 93.56 271 THR A C 1
ATOM 2173 O O . THR A 1 271 ? 7.723 -6.794 4.507 1.00 93.56 271 THR A O 1
ATOM 2176 N N . ASP A 1 272 ? 6.067 -8.205 5.094 1.00 93.75 272 ASP A N 1
ATOM 2177 C CA . ASP A 1 272 ? 6.207 -8.014 6.535 1.00 93.75 272 ASP A CA 1
ATOM 2178 C C . ASP A 1 272 ? 7.508 -8.636 7.078 1.00 93.75 272 ASP A C 1
ATOM 2180 O O . ASP A 1 272 ? 8.062 -9.581 6.507 1.00 93.75 272 ASP A O 1
ATOM 2184 N N . TYR A 1 273 ? 8.002 -8.112 8.204 1.00 94.31 273 TYR A N 1
ATOM 2185 C CA . TYR A 1 273 ? 9.267 -8.556 8.794 1.00 94.31 273 TYR A CA 1
ATOM 2186 C C . TYR A 1 273 ? 9.273 -10.046 9.167 1.00 94.31 273 TYR A C 1
ATOM 2188 O O . TYR A 1 273 ? 10.293 -10.710 8.978 1.00 94.31 273 TYR A O 1
ATOM 2196 N N . VAL A 1 274 ? 8.145 -10.600 9.629 1.00 93.88 274 VAL A N 1
ATOM 2197 C CA . VAL A 1 274 ? 8.047 -12.017 10.022 1.00 93.88 274 VAL A CA 1
ATOM 2198 C C . VAL A 1 274 ? 8.307 -12.911 8.811 1.00 93.88 274 VAL A C 1
ATOM 2200 O O . VAL A 1 274 ? 9.122 -13.836 8.876 1.00 93.88 274 VAL A O 1
ATOM 2203 N N . THR A 1 275 ? 7.704 -12.580 7.672 1.00 93.62 275 THR A N 1
ATOM 2204 C CA . THR A 1 275 ? 7.925 -13.271 6.399 1.00 93.62 275 THR A CA 1
ATOM 2205 C C . THR A 1 275 ? 9.375 -13.145 5.926 1.00 93.62 275 THR A C 1
ATOM 2207 O O . THR A 1 275 ? 9.983 -14.136 5.501 1.00 93.62 275 THR A O 1
ATOM 2210 N N . LEU A 1 276 ? 9.978 -11.955 6.027 1.00 94.12 276 LEU A N 1
ATOM 2211 C CA . LEU A 1 276 ? 11.386 -11.746 5.667 1.00 94.12 276 LEU A CA 1
ATOM 2212 C C . LEU A 1 276 ? 12.330 -12.580 6.541 1.00 94.12 276 LEU A C 1
ATOM 2214 O O . LEU A 1 276 ? 13.237 -13.229 6.012 1.00 94.12 276 LEU A O 1
ATOM 2218 N N . ALA A 1 277 ? 12.098 -12.597 7.855 1.00 93.81 277 ALA A N 1
ATOM 2219 C CA . ALA A 1 277 ? 12.880 -13.356 8.824 1.00 93.81 277 ALA A CA 1
ATOM 2220 C C . ALA A 1 277 ? 12.761 -14.866 8.577 1.00 93.81 277 ALA A C 1
ATOM 2222 O O . ALA A 1 277 ? 13.776 -15.563 8.496 1.00 93.81 277 ALA A O 1
ATOM 2223 N N . ALA A 1 278 ? 11.544 -15.369 8.347 1.00 93.25 278 ALA A N 1
ATOM 2224 C CA . ALA A 1 278 ? 11.302 -16.772 8.018 1.00 93.25 278 ALA A CA 1
ATOM 2225 C C . ALA A 1 278 ? 12.018 -17.194 6.722 1.00 93.25 278 ALA A C 1
ATOM 2227 O O . ALA A 1 278 ? 12.649 -18.255 6.663 1.00 93.25 278 ALA A O 1
ATOM 2228 N N . ARG A 1 279 ? 11.977 -16.348 5.684 1.00 92.69 279 ARG A N 1
ATOM 2229 C CA . ARG A 1 279 ? 12.700 -16.575 4.420 1.00 92.69 279 ARG A CA 1
ATOM 2230 C C . ARG A 1 279 ? 14.214 -16.540 4.613 1.00 92.69 279 ARG A C 1
ATOM 2232 O O . ARG A 1 279 ? 14.917 -17.373 4.045 1.00 92.69 279 ARG A O 1
ATOM 2239 N N . ASN A 1 280 ? 14.719 -15.611 5.422 1.00 92.56 280 ASN A N 1
ATOM 2240 C CA . ASN A 1 280 ? 16.142 -15.509 5.735 1.00 92.56 280 ASN A CA 1
ATOM 2241 C C . ASN A 1 280 ? 16.645 -16.735 6.517 1.00 92.56 280 ASN A C 1
ATOM 2243 O O . ASN A 1 280 ? 17.728 -17.244 6.238 1.00 92.56 280 ASN A O 1
ATOM 2247 N N . LEU A 1 281 ? 15.845 -17.268 7.446 1.00 90.88 281 LEU A N 1
ATOM 2248 C CA . LEU A 1 281 ? 16.201 -18.458 8.222 1.00 90.88 281 LEU A CA 1
ATOM 2249 C C . LEU A 1 281 ? 16.411 -19.687 7.325 1.00 90.88 281 LEU A C 1
ATOM 2251 O O . LEU A 1 281 ? 17.390 -20.410 7.520 1.00 90.88 281 LEU A O 1
ATOM 2255 N N . LYS A 1 282 ? 15.524 -19.868 6.334 1.00 89.75 282 LYS A N 1
ATOM 2256 C CA . LYS A 1 282 ? 15.520 -20.978 5.363 1.00 89.75 282 LYS A CA 1
ATOM 2257 C C . LYS A 1 282 ? 16.570 -20.845 4.252 1.00 89.75 282 LYS A C 1
ATOM 2259 O O . LYS A 1 282 ? 16.748 -21.776 3.468 1.00 89.75 282 LYS A O 1
ATOM 2264 N N . ARG A 1 283 ? 17.253 -19.702 4.135 1.00 83.25 283 ARG A N 1
ATOM 2265 C CA . ARG A 1 283 ? 18.241 -19.481 3.073 1.00 83.25 283 ARG A CA 1
ATOM 2266 C C . ARG A 1 283 ? 19.538 -20.238 3.339 1.00 83.25 283 ARG A C 1
ATOM 2268 O O . ARG A 1 283 ? 20.180 -20.051 4.366 1.00 83.25 283 ARG A O 1
ATOM 2275 N N . SER A 1 284 ? 19.955 -21.024 2.350 1.00 77.25 284 SER A N 1
ATOM 2276 C CA . SER A 1 284 ? 21.279 -21.655 2.301 1.00 77.25 284 SER A CA 1
ATOM 2277 C C . SER A 1 284 ? 22.379 -20.699 1.826 1.00 77.25 284 SER A C 1
ATOM 2279 O O . SER A 1 284 ? 23.531 -20.837 2.219 1.00 77.25 284 SER A O 1
ATOM 2281 N N . HIS A 1 285 ? 22.023 -19.709 1.003 1.00 75.06 285 HIS A N 1
ATOM 2282 C CA . HIS A 1 285 ? 22.927 -18.726 0.405 1.00 75.06 285 HIS A CA 1
ATOM 2283 C C . HIS A 1 285 ? 22.440 -17.304 0.702 1.00 75.06 285 HIS A C 1
ATOM 2285 O O . HIS A 1 285 ? 21.233 -17.065 0.810 1.00 75.06 285 HIS A O 1
ATOM 2291 N N . LYS A 1 286 ? 23.374 -16.347 0.804 1.00 77.81 286 LYS A N 1
ATOM 2292 C CA . LYS A 1 286 ? 23.076 -14.919 1.052 1.00 77.81 286 LYS A CA 1
ATOM 2293 C C . LYS A 1 286 ? 22.228 -14.681 2.312 1.00 77.81 286 LYS A C 1
ATOM 2295 O O . LYS A 1 286 ? 21.485 -13.703 2.383 1.00 77.81 286 LYS A O 1
ATOM 2300 N N . LYS A 1 287 ? 22.312 -15.595 3.285 1.00 85.06 287 LYS A N 1
ATOM 2301 C CA . LYS A 1 287 ? 21.702 -15.427 4.602 1.00 85.06 287 LYS A CA 1
ATOM 2302 C C . LYS A 1 287 ? 22.422 -14.294 5.317 1.00 85.06 287 LYS A C 1
ATOM 2304 O O . LYS A 1 287 ? 23.650 -14.247 5.312 1.00 85.06 287 LYS A O 1
ATOM 2309 N N . ILE A 1 288 ? 21.652 -13.383 5.886 1.00 85.12 288 ILE A N 1
ATOM 2310 C CA . ILE A 1 288 ? 22.182 -12.246 6.636 1.00 85.12 288 ILE A CA 1
ATOM 2311 C C . ILE A 1 288 ? 21.837 -12.383 8.112 1.00 85.12 288 ILE A C 1
ATOM 2313 O O . ILE A 1 288 ? 20.928 -13.131 8.475 1.00 85.12 288 ILE A O 1
ATOM 2317 N N . ASP A 1 289 ? 22.576 -11.673 8.952 1.00 87.94 289 ASP A N 1
ATOM 2318 C CA . ASP A 1 289 ? 22.296 -11.597 10.381 1.00 87.94 289 ASP A CA 1
ATOM 2319 C C . ASP A 1 289 ? 20.897 -10.985 10.627 1.00 87.94 289 ASP A C 1
ATOM 2321 O O . ASP A 1 289 ? 20.542 -10.032 9.917 1.00 87.94 289 ASP A O 1
ATOM 2325 N N . PRO A 1 290 ? 20.087 -11.522 11.564 1.00 88.62 290 PRO A N 1
ATOM 2326 C CA . PRO A 1 290 ? 18.821 -10.917 11.977 1.00 88.62 290 PRO A CA 1
ATOM 2327 C C . PRO A 1 290 ? 18.906 -9.411 12.247 1.00 88.62 290 PRO A C 1
ATOM 2329 O O . PRO A 1 290 ? 18.075 -8.675 11.717 1.00 88.62 290 PRO A O 1
ATOM 2332 N N . ASP A 1 291 ? 19.947 -8.935 12.935 1.00 90.50 291 ASP A N 1
ATOM 2333 C CA . ASP A 1 291 ? 20.084 -7.511 13.274 1.00 90.50 291 ASP A CA 1
ATOM 2334 C C . ASP A 1 291 ? 20.278 -6.656 12.011 1.00 90.50 291 ASP A C 1
ATOM 2336 O O . ASP A 1 291 ? 19.758 -5.547 11.871 1.00 90.50 291 ASP A O 1
ATOM 2340 N N . ILE A 1 292 ? 21.014 -7.179 11.026 1.00 89.25 292 ILE A N 1
ATOM 2341 C CA . ILE A 1 292 ? 21.216 -6.507 9.734 1.00 89.25 292 ILE A CA 1
ATOM 2342 C C . ILE A 1 292 ? 19.916 -6.508 8.923 1.00 89.25 292 ILE A C 1
ATOM 2344 O O . ILE A 1 292 ? 19.626 -5.532 8.226 1.00 89.25 292 ILE A O 1
ATOM 2348 N N . LEU A 1 293 ? 19.144 -7.598 8.980 1.00 93.06 293 LEU A N 1
ATOM 2349 C CA . LEU A 1 293 ? 17.854 -7.692 8.300 1.00 93.06 293 LEU A CA 1
ATOM 2350 C C . LEU A 1 293 ? 16.857 -6.685 8.876 1.00 93.06 293 LEU A C 1
ATOM 2352 O O . LEU A 1 293 ? 16.207 -5.989 8.099 1.00 93.06 293 LEU A O 1
ATOM 2356 N N . GLU A 1 294 ? 16.774 -6.584 10.201 1.00 94.31 294 GLU A N 1
ATOM 2357 C CA . GLU A 1 294 ? 15.919 -5.625 10.900 1.00 94.31 294 GLU A CA 1
ATOM 2358 C C . GLU A 1 294 ? 16.305 -4.184 10.562 1.00 94.31 294 GLU A C 1
ATOM 2360 O O . GLU A 1 294 ? 15.462 -3.402 10.125 1.00 94.31 294 GLU A O 1
ATOM 2365 N N . ASN A 1 295 ? 17.596 -3.853 10.628 1.00 94.50 295 ASN A N 1
ATOM 2366 C CA . ASN A 1 295 ? 18.084 -2.531 10.236 1.00 94.50 295 ASN A CA 1
ATOM 2367 C C . ASN A 1 295 ? 17.716 -2.183 8.785 1.00 94.50 295 ASN A C 1
ATOM 2369 O O . ASN A 1 295 ? 17.273 -1.071 8.504 1.00 94.50 295 ASN A O 1
ATOM 2373 N N . LYS A 1 296 ? 17.849 -3.137 7.854 1.00 94.56 296 LYS A N 1
ATOM 2374 C CA . LYS A 1 296 ? 17.462 -2.941 6.446 1.00 94.56 296 LYS A CA 1
ATOM 2375 C C . LYS A 1 296 ? 15.954 -2.872 6.230 1.00 94.56 296 LYS A C 1
ATOM 2377 O O . LYS A 1 296 ? 15.526 -2.281 5.245 1.00 94.56 296 LYS A O 1
ATOM 2382 N N . PHE A 1 297 ? 15.162 -3.514 7.080 1.00 96.31 297 PHE A N 1
ATOM 2383 C CA . PHE A 1 297 ? 13.708 -3.400 7.055 1.00 96.31 297 PHE A CA 1
ATOM 2384 C C . PHE A 1 297 ? 13.273 -2.006 7.520 1.00 96.31 297 PHE A C 1
ATOM 2386 O O . PHE A 1 297 ? 12.486 -1.354 6.839 1.00 96.31 297 PHE A O 1
ATOM 2393 N N . ASN A 1 298 ? 13.863 -1.519 8.611 1.00 96.62 298 ASN A N 1
ATOM 2394 C CA . ASN A 1 298 ? 13.561 -0.208 9.183 1.00 96.62 298 ASN A CA 1
ATOM 2395 C C . ASN A 1 298 ? 14.088 0.962 8.339 1.00 96.62 298 ASN A C 1
ATOM 2397 O O . ASN A 1 298 ? 13.555 2.062 8.420 1.00 96.62 298 ASN A O 1
ATOM 2401 N N . SER A 1 299 ? 15.113 0.744 7.509 1.00 96.12 299 SER A N 1
ATOM 2402 C CA . SER A 1 299 ? 15.667 1.779 6.627 1.00 96.12 299 SER A CA 1
ATOM 2403 C C . SER A 1 299 ? 14.894 1.964 5.316 1.00 96.12 299 SER A C 1
ATOM 2405 O O . SER A 1 299 ? 15.397 2.638 4.417 1.00 96.12 299 SER A O 1
ATOM 2407 N N . VAL A 1 300 ? 13.759 1.286 5.125 1.00 96.06 300 VAL A N 1
ATOM 2408 C CA . VAL A 1 300 ? 12.982 1.420 3.891 1.00 96.06 300 VAL A CA 1
ATOM 2409 C C . VAL A 1 300 ? 12.198 2.723 3.930 1.00 96.06 300 VAL A C 1
ATOM 2411 O O . VAL A 1 300 ? 11.265 2.874 4.711 1.00 96.06 300 VAL A O 1
ATOM 2414 N N . GLU A 1 301 ? 12.556 3.645 3.049 1.00 96.50 301 GLU A N 1
ATOM 2415 C CA . GLU A 1 301 ? 11.814 4.882 2.838 1.00 96.50 301 GLU A CA 1
ATOM 2416 C C . GLU A 1 301 ? 10.686 4.651 1.831 1.00 96.50 301 GLU A C 1
ATOM 2418 O O . GLU A 1 301 ? 10.832 3.881 0.871 1.00 96.50 301 GLU A O 1
ATOM 2423 N N . GLU A 1 302 ? 9.567 5.345 2.035 1.00 94.69 302 GLU A N 1
ATOM 2424 C CA . GLU A 1 302 ? 8.477 5.359 1.065 1.00 94.69 302 GLU A CA 1
ATOM 2425 C C . GLU A 1 302 ? 8.934 5.935 -0.277 1.00 94.69 302 GLU A C 1
ATOM 2427 O O . GLU A 1 302 ? 9.878 6.726 -0.359 1.00 94.69 302 GLU A O 1
ATOM 2432 N N . VAL A 1 303 ? 8.280 5.470 -1.338 1.00 95.44 303 VAL A N 1
ATOM 2433 C CA . VAL A 1 303 ? 8.538 5.932 -2.702 1.00 95.44 303 VAL A CA 1
ATOM 2434 C C . VAL A 1 303 ? 7.585 7.081 -2.983 1.00 95.44 303 VAL A C 1
ATOM 2436 O O . VAL A 1 303 ? 6.371 6.880 -2.931 1.00 95.44 303 VAL A O 1
ATOM 2439 N N . ASP A 1 304 ? 8.122 8.255 -3.301 1.00 93.06 304 ASP A N 1
ATOM 2440 C CA . ASP A 1 304 ? 7.328 9.431 -3.663 1.00 93.06 304 ASP A CA 1
ATOM 2441 C C . ASP A 1 304 ? 7.437 9.683 -5.174 1.00 93.06 304 ASP A C 1
ATOM 2443 O O . ASP A 1 304 ? 8.479 10.149 -5.649 1.00 93.06 304 ASP A O 1
ATOM 2447 N N . PRO A 1 305 ? 6.371 9.408 -5.953 1.00 90.19 305 PRO A N 1
ATOM 2448 C CA . PRO A 1 305 ? 6.427 9.560 -7.396 1.00 90.19 305 PRO A CA 1
ATOM 2449 C C . PRO A 1 305 ? 6.692 10.978 -7.887 1.00 90.19 305 PRO A C 1
ATOM 2451 O O . PRO A 1 305 ? 7.324 11.165 -8.925 1.00 90.19 305 PRO A O 1
ATOM 2454 N N . SER A 1 306 ? 6.194 11.970 -7.148 1.00 85.94 306 SER A N 1
ATOM 2455 C CA . SER A 1 306 ? 6.299 13.377 -7.527 1.00 85.94 306 SER A CA 1
ATOM 2456 C C . SER A 1 306 ? 7.675 13.939 -7.200 1.00 85.94 306 SER A C 1
ATOM 2458 O O . SER A 1 306 ? 8.214 14.717 -7.982 1.00 85.94 306 SER A O 1
ATOM 2460 N N . PHE A 1 307 ? 8.255 13.533 -6.070 1.00 90.38 307 PHE A N 1
ATOM 2461 C CA . PHE A 1 307 ? 9.583 13.984 -5.662 1.00 90.38 307 PHE A CA 1
ATOM 2462 C C . PHE A 1 307 ? 10.715 13.272 -6.414 1.00 90.38 307 PHE A C 1
ATOM 2464 O O . PHE A 1 307 ? 11.718 13.895 -6.751 1.00 90.38 307 PHE A O 1
ATOM 2471 N N . GLU A 1 308 ? 10.572 11.974 -6.684 1.00 92.25 308 GLU A N 1
ATOM 2472 C CA . GLU A 1 308 ? 11.644 11.161 -7.269 1.00 92.25 308 GLU A CA 1
ATOM 2473 C C . GLU A 1 308 ? 11.654 11.144 -8.805 1.00 92.25 308 GLU A C 1
ATOM 2475 O O . GLU A 1 308 ? 12.482 10.454 -9.386 1.00 92.25 308 GLU A O 1
ATOM 2480 N N . GLU A 1 309 ? 10.764 11.885 -9.474 1.00 91.44 309 GLU A N 1
ATOM 2481 C CA . GLU A 1 309 ? 10.686 11.963 -10.945 1.00 91.44 309 GLU A CA 1
ATOM 2482 C C . GLU A 1 309 ? 10.519 10.585 -11.619 1.00 91.44 309 GLU A C 1
ATOM 2484 O O . GLU A 1 309 ? 11.170 10.260 -12.618 1.00 91.44 309 GLU A O 1
ATOM 2489 N N . ILE A 1 310 ? 9.640 9.752 -11.058 1.00 94.81 310 ILE A N 1
ATOM 2490 C CA . ILE A 1 310 ? 9.322 8.416 -11.578 1.00 94.81 310 ILE A CA 1
ATOM 2491 C C . ILE A 1 310 ? 7.961 8.420 -12.278 1.00 94.81 310 ILE A C 1
ATOM 2493 O O . ILE A 1 310 ? 7.035 9.120 -11.877 1.00 94.81 310 ILE A O 1
ATOM 2497 N N . ASP A 1 311 ? 7.820 7.611 -13.326 1.00 95.06 311 ASP A N 1
ATOM 2498 C CA . ASP A 1 311 ? 6.585 7.567 -14.113 1.00 95.06 311 ASP A CA 1
ATOM 2499 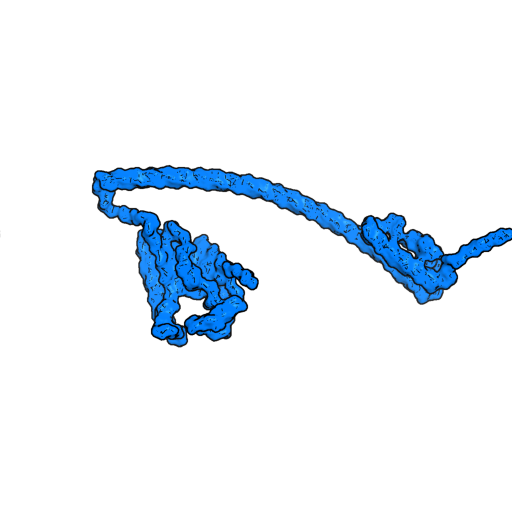C C . ASP A 1 311 ? 5.512 6.681 -13.469 1.00 95.06 311 ASP A C 1
ATOM 2501 O O . ASP A 1 311 ? 4.317 6.943 -13.600 1.00 95.06 311 ASP A O 1
ATOM 2505 N N . GLU A 1 312 ? 5.932 5.582 -12.837 1.00 95.19 312 GLU A N 1
ATOM 2506 C CA . GLU A 1 312 ? 5.039 4.514 -12.390 1.00 95.19 312 GLU A CA 1
ATOM 2507 C C . GLU A 1 312 ? 5.552 3.850 -11.104 1.00 95.19 312 GLU A C 1
ATOM 2509 O O . GLU A 1 312 ? 6.757 3.660 -10.919 1.00 95.19 312 GLU A O 1
ATOM 2514 N N . VAL A 1 313 ? 4.622 3.405 -10.251 1.00 96.44 313 VAL A N 1
ATOM 2515 C CA . VAL A 1 313 ? 4.916 2.544 -9.096 1.00 96.44 313 VAL A CA 1
ATOM 2516 C C . VAL A 1 313 ? 4.062 1.284 -9.158 1.00 96.44 313 VAL A C 1
ATOM 2518 O O . VAL A 1 313 ? 2.841 1.350 -9.281 1.00 96.44 313 VAL A O 1
ATOM 2521 N N . ILE A 1 314 ? 4.707 0.128 -9.033 1.00 95.62 314 ILE A N 1
ATOM 2522 C CA . ILE A 1 314 ? 4.064 -1.177 -8.882 1.00 95.62 314 ILE A CA 1
ATOM 2523 C C . ILE A 1 314 ? 4.270 -1.638 -7.445 1.00 95.62 314 ILE A C 1
ATOM 2525 O O . ILE A 1 314 ? 5.404 -1.823 -7.005 1.00 95.62 314 ILE A O 1
ATOM 2529 N N . TYR A 1 315 ? 3.178 -1.883 -6.726 1.00 95.19 315 TYR A N 1
ATOM 2530 C CA . TYR A 1 315 ? 3.229 -2.502 -5.405 1.00 95.19 315 TYR A CA 1
ATOM 2531 C C . TYR A 1 315 ? 3.076 -4.016 -5.532 1.00 95.19 315 TYR A C 1
ATOM 2533 O O . TYR A 1 315 ? 2.046 -4.510 -5.983 1.00 95.19 315 TYR A O 1
ATOM 2541 N N . VAL A 1 316 ? 4.098 -4.751 -5.103 1.00 93.19 316 VAL A N 1
ATOM 2542 C CA . VAL A 1 316 ? 4.070 -6.211 -5.000 1.00 93.19 316 VAL A CA 1
ATOM 2543 C C . VAL A 1 316 ? 3.726 -6.562 -3.562 1.00 93.19 316 VAL A C 1
ATOM 2545 O O . VAL A 1 316 ? 4.521 -6.316 -2.654 1.00 93.19 316 VAL A O 1
ATOM 2548 N N . ARG A 1 317 ? 2.530 -7.110 -3.362 1.00 89.56 317 ARG A N 1
ATOM 2549 C CA . ARG A 1 317 ? 2.077 -7.662 -2.084 1.00 89.56 317 ARG A CA 1
ATOM 2550 C C . ARG A 1 317 ? 2.251 -9.175 -2.157 1.00 89.56 317 ARG A C 1
ATOM 2552 O O . ARG A 1 317 ? 1.916 -9.768 -3.179 1.00 89.56 317 ARG A O 1
ATOM 2559 N N . ASP A 1 318 ? 2.831 -9.774 -1.124 1.00 71.56 318 ASP A N 1
ATOM 2560 C CA . ASP A 1 318 ? 2.717 -11.222 -0.953 1.00 71.56 318 ASP A CA 1
ATOM 2561 C C . ASP A 1 318 ? 1.326 -11.499 -0.383 1.00 71.56 318 ASP A C 1
ATOM 2563 O O . ASP A 1 318 ? 0.978 -10.975 0.679 1.00 71.56 318 ASP A O 1
ATOM 2567 N N . ASP A 1 319 ? 0.537 -12.303 -1.092 1.00 53.50 319 ASP A N 1
ATOM 2568 C CA . ASP A 1 319 ? -0.670 -12.895 -0.530 1.00 53.50 319 ASP A CA 1
ATOM 2569 C C . ASP A 1 319 ? -0.207 -13.928 0.504 1.00 53.50 319 ASP A C 1
ATOM 2571 O O . ASP A 1 319 ? 0.159 -15.056 0.174 1.00 53.50 319 ASP A O 1
ATOM 2575 N N . ASN A 1 320 ? -0.139 -13.509 1.767 1.00 42.66 320 ASN A N 1
ATOM 2576 C CA . ASN A 1 320 ? -0.018 -14.424 2.895 1.00 42.66 320 ASN A CA 1
ATOM 2577 C C . ASN A 1 320 ? -1.340 -15.210 3.001 1.00 42.66 320 ASN A C 1
ATOM 2579 O O . ASN A 1 320 ? -2.195 -14.890 3.826 1.00 42.66 320 ASN A O 1
ATOM 2583 N N . GLU A 1 321 ? -1.528 -16.226 2.156 1.00 32.22 321 GLU A N 1
ATOM 2584 C CA . GLU A 1 321 ? -2.339 -17.378 2.550 1.00 32.22 321 GLU A CA 1
ATOM 2585 C C . GLU A 1 321 ? -1.554 -18.085 3.661 1.00 32.22 321 GLU A C 1
ATOM 2587 O O . GLU A 1 321 ? -0.532 -18.729 3.411 1.00 32.22 321 GLU A O 1
ATOM 2592 N N . TYR A 1 322 ? -1.969 -17.821 4.901 1.00 36.47 322 TYR A N 1
ATOM 2593 C CA . TYR A 1 322 ? -1.475 -18.483 6.107 1.00 36.47 322 TYR A CA 1
ATOM 2594 C C . TYR A 1 322 ? -1.725 -19.990 6.073 1.00 36.47 322 TYR A C 1
ATOM 2596 O O . TYR A 1 322 ? -2.848 -20.387 5.684 1.00 36.47 322 TYR A O 1
#

Secondary structure (DSSP, 8-state):
------TTS--SHHHHHHHHHHHHHHHHHHHHHTT--TTTSSHHHHHHHHT--HHHHTT-S---HHHHHHHHHHHHHHHHHHHHHHHHHHHHHHHHHHHHHHHHHHHHHHHHHHHHHHHHHHHHHHHHHHHHHHHHHHHHHHHHHHHTT--SS-----GGG--EEEE-GGGGSEETTEE-TT-HHHHHHHHHHHHHHHHHHHTSSS-EEEEEEE--TTSSHHHHHHH----TTSEEEEE-S---SHHHHHHHHHHHTTSSSEEEEEEEEE--HHHHHHHHHT-SSS---HHHHHHHHHT-PPP-TTTTT-SEEEEEE-----

Foldseek 3Di:
DDDPDPPQADDDLVLLLVLLVVQQVVLLVVCVVVLHCVPGLDLVNSCVRSVHDSCLLVVVDDDDPVSSVSSPVSNVVSVVSVVVSVVVVVVVVVVVVVVVVVVVVVVVVVVVVVVVVVVVVVVVVVVVVVVVVVVVVVVVVVVVCVVVVVDDDDCPDDLVDQAAAEQELQVQQADPQARNPVDPVSSVVSVVVSLVVLLVVQADQWAEEEEEEAAFAQLCQVVVSVVPPDDSPTRYYYYRDHCQDLVSLLSSLVSNVSHHNYAYEYEYRDDDLVNSVVSLVPDPHPRDDNVVRVVSRVSHDDDDCVVSVHDYYHYDYPPPPD

Radius of gyration: 39.85 Å; chains: 1; bounding box: 107×36×113 Å

pLDDT: mean 86.53, std 13.95, range [32.22, 97.88]

Sequence (322 aa):
MEEQSNKNKPKTNEERLLRLETVFAEQSVIAINSNKIRGIATMKVICDLANVDTNYVYGHIECPPDIAARYKSFHDRVVDFNQNFVSNKKKLNEHAVSEIQKYKQSVDQNHQLLKDKTDLQAQLERSKDKVLKLMAEKTHLQAIATESNIISERNLASISDITITIISPDSLLEHDGKYNFHNSKARDKAWSTARAEFARLMKRKVPQRVYLLVGPPCSGKSTWAKKKDLYKDRHAVIIDATNLTAGERATWIMQSQKANDVKICVVRFLTDYVTLAARNLKRSHKKIDPDILENKFNSVEEVDPSFEEIDEVIYVRDDNEY